Protein AF-A0A134ARS2-F1 (afdb_monomer_lite)

Structure (mmCIF, N/CA/C/O backbone):
data_AF-A0A134ARS2-F1
#
_entry.id   AF-A0A134ARS2-F1
#
loop_
_atom_site.group_PDB
_atom_site.id
_atom_site.type_symbol
_atom_site.label_atom_id
_atom_site.label_alt_id
_atom_site.label_comp_id
_atom_site.label_asym_id
_atom_site.label_entity_id
_atom_site.label_seq_id
_atom_site.pdbx_PDB_ins_code
_atom_site.Cartn_x
_atom_site.Cartn_y
_atom_site.Cartn_z
_atom_site.occupancy
_atom_site.B_iso_or_equiv
_atom_site.auth_seq_id
_atom_site.auth_comp_id
_atom_site.auth_asym_id
_atom_site.auth_atom_id
_atom_site.pdbx_PDB_model_num
ATOM 1 N N . MET A 1 1 ? 6.584 28.160 32.719 1.00 32.00 1 MET A N 1
ATOM 2 C CA . MET A 1 1 ? 6.174 27.451 31.483 1.00 32.00 1 MET A CA 1
ATOM 3 C C . MET A 1 1 ? 6.681 26.016 31.606 1.00 32.00 1 MET A C 1
ATOM 5 O O . MET A 1 1 ? 7.830 25.875 31.969 1.00 32.00 1 MET A O 1
ATOM 9 N N . ASN A 1 2 ? 5.948 24.913 31.466 1.00 32.31 2 ASN A N 1
ATOM 10 C CA . ASN A 1 2 ? 4.577 24.641 31.051 1.00 32.31 2 ASN A CA 1
ATOM 11 C C . ASN A 1 2 ? 4.080 23.440 31.902 1.00 32.31 2 ASN A C 1
ATOM 13 O O . ASN A 1 2 ? 4.647 22.350 31.844 1.00 32.31 2 ASN A O 1
ATOM 17 N N . LYS A 1 3 ? 3.087 23.660 32.775 1.00 38.44 3 LYS A N 1
ATOM 18 C CA . LYS A 1 3 ? 2.540 22.673 33.726 1.00 38.44 3 LYS A CA 1
ATOM 19 C C . LYS A 1 3 ? 1.359 21.932 33.085 1.00 38.44 3 LYS A C 1
ATOM 21 O O . LYS A 1 3 ? 0.237 22.169 33.503 1.00 38.44 3 LYS A O 1
ATOM 26 N N . ASN A 1 4 ? 1.572 21.069 32.089 1.00 38.75 4 ASN A N 1
ATOM 27 C CA . ASN A 1 4 ? 0.450 20.327 31.476 1.00 38.75 4 ASN A CA 1
ATOM 28 C C . ASN A 1 4 ? 0.694 18.835 31.176 1.00 38.75 4 ASN A C 1
ATOM 30 O O . ASN A 1 4 ? -0.239 18.152 30.777 1.00 38.75 4 ASN A O 1
ATOM 34 N N . PHE A 1 5 ? 1.868 18.270 31.475 1.00 37.94 5 PHE A N 1
ATOM 35 C CA . PHE A 1 5 ? 2.156 16.860 31.147 1.00 37.94 5 PHE A CA 1
ATOM 36 C C . PHE A 1 5 ? 1.834 15.820 32.240 1.00 37.94 5 PHE A C 1
ATOM 38 O O . PHE A 1 5 ? 2.030 14.632 32.025 1.00 37.94 5 PHE A O 1
ATOM 45 N N . LYS A 1 6 ? 1.319 16.222 33.414 1.00 40.53 6 LYS A N 1
ATOM 46 C CA . LYS A 1 6 ? 1.044 15.287 34.532 1.00 40.53 6 LYS A CA 1
ATOM 47 C C . LYS A 1 6 ? -0.420 14.860 34.699 1.00 40.53 6 LYS A C 1
ATOM 49 O O . LYS A 1 6 ? -0.690 14.010 35.541 1.00 40.53 6 LYS A O 1
ATOM 54 N N . LYS A 1 7 ? -1.373 15.410 33.935 1.00 38.03 7 LYS A N 1
ATOM 55 C CA . LYS A 1 7 ? -2.802 15.083 34.121 1.00 38.03 7 LYS A CA 1
ATOM 56 C C . LYS A 1 7 ? -3.258 13.805 33.401 1.00 38.03 7 LYS A C 1
ATOM 58 O O . LYS A 1 7 ? -4.112 13.120 33.950 1.00 38.03 7 LYS A O 1
ATOM 63 N N . SER A 1 8 ? -2.664 13.420 32.268 1.00 36.31 8 SER A N 1
ATOM 64 C CA . SER A 1 8 ? -3.110 12.217 31.536 1.00 36.31 8 SER A CA 1
ATOM 65 C C . SER A 1 8 ? -2.647 10.897 32.164 1.00 36.31 8 SER A C 1
ATOM 67 O O . SER A 1 8 ? -3.400 9.930 32.180 1.00 36.31 8 SER A O 1
ATOM 69 N N . THR A 1 9 ? -1.458 10.848 32.774 1.00 35.31 9 THR A N 1
ATOM 70 C CA . THR A 1 9 ? -0.941 9.611 33.396 1.00 35.31 9 THR A CA 1
ATOM 71 C C . THR A 1 9 ? -1.660 9.251 34.705 1.00 35.31 9 THR A C 1
ATOM 73 O O . THR A 1 9 ? -1.724 8.084 35.077 1.00 35.31 9 THR A O 1
ATOM 76 N N . ILE A 1 10 ? -2.254 10.230 35.399 1.00 38.19 10 ILE A N 1
ATOM 77 C CA . ILE A 1 10 ? -2.953 10.003 36.680 1.00 38.19 10 ILE A CA 1
ATOM 78 C C . ILE A 1 10 ? -4.357 9.402 36.471 1.00 38.19 10 ILE A C 1
ATOM 80 O O . ILE A 1 10 ? -4.859 8.691 37.345 1.00 38.19 10 ILE A O 1
ATOM 84 N N . ILE A 1 11 ? -4.974 9.605 35.302 1.00 39.41 11 ILE A N 1
ATOM 85 C CA . ILE A 1 11 ? -6.287 9.017 34.981 1.00 39.41 11 ILE A CA 1
ATOM 86 C C . ILE A 1 11 ? -6.154 7.503 34.735 1.00 39.41 11 ILE A C 1
ATOM 88 O O . ILE A 1 11 ? -6.972 6.729 35.223 1.00 39.41 11 ILE A O 1
ATOM 92 N N . LEU A 1 12 ? -5.070 7.060 34.088 1.00 36.81 12 LEU A N 1
ATOM 93 C CA . LEU A 1 12 ? -4.804 5.639 33.818 1.00 36.81 12 LEU A CA 1
ATOM 94 C C . LEU A 1 12 ? -4.573 4.799 35.087 1.00 36.81 12 LEU A C 1
ATOM 96 O O . LEU A 1 12 ? -4.972 3.639 35.128 1.00 36.81 12 LEU A O 1
ATOM 100 N N . LEU A 1 13 ? -3.966 5.368 36.135 1.00 30.81 13 LEU A N 1
ATOM 101 C CA . LEU A 1 13 ? -3.692 4.623 37.372 1.00 30.81 13 LEU A CA 1
ATOM 102 C C . LEU A 1 13 ? -4.892 4.561 38.332 1.00 30.81 13 LEU A C 1
ATOM 104 O O . LEU A 1 13 ? -4.992 3.634 39.131 1.00 30.81 13 LEU A O 1
ATOM 108 N N . SER A 1 14 ? -5.802 5.536 38.274 1.00 35.97 14 SER A N 1
ATOM 109 C CA . SER A 1 14 ? -6.929 5.628 39.215 1.00 35.97 14 SER A CA 1
ATOM 110 C C . SER A 1 14 ? -8.113 4.728 38.841 1.00 35.97 14 SER A C 1
ATOM 112 O O . SER A 1 14 ? -8.829 4.278 39.734 1.00 35.97 14 SER A O 1
ATOM 114 N N . VAL A 1 15 ? -8.283 4.383 37.559 1.00 40.91 15 VAL A N 1
ATOM 115 C CA . VAL A 1 15 ? -9.341 3.455 37.113 1.00 40.91 15 VAL A CA 1
ATOM 116 C C . VAL A 1 15 ? -9.024 2.004 37.500 1.00 40.91 15 VAL A C 1
ATOM 118 O O . VAL A 1 15 ? -9.916 1.270 37.919 1.00 40.91 15 VAL A O 1
ATOM 121 N N . SER A 1 16 ? -7.751 1.601 37.457 1.00 38.97 16 SER A N 1
ATOM 122 C CA . SER A 1 16 ? -7.336 0.220 37.753 1.00 38.97 16 SER A CA 1
ATOM 123 C C . SER A 1 16 ? -7.424 -0.151 39.240 1.00 38.97 16 SER A C 1
ATOM 125 O O . SER A 1 16 ? -7.584 -1.324 39.565 1.00 38.97 16 SER A O 1
ATOM 127 N N . ILE A 1 17 ? -7.346 0.826 40.153 1.00 39.84 17 ILE A N 1
ATOM 128 C CA . ILE A 1 17 ? -7.318 0.573 41.607 1.00 39.84 17 ILE A CA 1
ATOM 129 C C . ILE A 1 17 ? -8.734 0.489 42.211 1.00 39.84 17 ILE A C 1
ATOM 131 O O . ILE A 1 17 ? -8.921 -0.154 43.240 1.00 39.84 17 ILE A O 1
ATOM 135 N N . LEU A 1 18 ? -9.765 1.059 41.574 1.00 40.31 18 LEU A N 1
ATOM 136 C CA . LEU A 1 18 ? -11.137 1.006 42.109 1.00 40.31 18 LEU A CA 1
ATOM 137 C C . LEU A 1 18 ? -11.890 -0.309 41.825 1.00 40.31 18 LEU A C 1
ATOM 139 O O . LEU A 1 18 ? -12.973 -0.515 42.368 1.00 40.31 18 LEU A O 1
ATOM 143 N N . ALA A 1 19 ? -11.351 -1.206 40.997 1.00 42.91 19 ALA A N 1
ATOM 144 C CA . ALA A 1 19 ? -12.063 -2.413 40.569 1.00 42.91 19 ALA A CA 1
ATOM 145 C C . ALA A 1 19 ? -12.042 -3.570 41.591 1.00 42.91 19 ALA A C 1
ATOM 147 O O . ALA A 1 19 ? -12.796 -4.528 41.433 1.00 42.91 19 ALA A O 1
ATOM 148 N N . SER A 1 20 ? -11.214 -3.510 42.641 1.00 41.00 20 SER A N 1
ATOM 149 C CA . SER A 1 20 ? -10.995 -4.652 43.545 1.00 41.00 20 SER A CA 1
ATOM 150 C C . SER A 1 20 ? -11.891 -4.692 44.791 1.00 41.00 20 SER A C 1
ATOM 152 O O . SER A 1 20 ? -11.710 -5.575 45.626 1.00 41.00 20 SER A O 1
ATOM 154 N N . SER A 1 21 ? -12.842 -3.765 44.957 1.00 42.91 21 SER A N 1
ATOM 155 C CA . SER A 1 21 ? -13.658 -3.670 46.186 1.00 42.91 21 SER A CA 1
ATOM 156 C C . SER A 1 21 ? -15.148 -3.377 45.968 1.00 42.91 21 SER A C 1
ATOM 158 O O . SER A 1 21 ? -15.854 -3.020 46.910 1.00 42.91 21 SER A O 1
ATOM 160 N N . ILE A 1 22 ? -15.663 -3.563 44.750 1.00 43.09 22 ILE A N 1
ATOM 161 C CA . ILE A 1 22 ? -17.071 -3.297 44.432 1.00 43.09 22 ILE A CA 1
ATOM 162 C C . ILE A 1 22 ? -17.867 -4.620 44.428 1.00 43.09 22 ILE A C 1
ATOM 164 O O . ILE A 1 22 ? -17.462 -5.563 43.747 1.00 43.09 22 ILE A O 1
ATOM 168 N N . PRO A 1 23 ? -19.005 -4.728 45.147 1.00 43.31 23 PRO A N 1
ATOM 169 C CA . PRO A 1 23 ? -19.845 -5.925 45.124 1.00 43.31 23 PRO A CA 1
ATOM 170 C C . PRO A 1 23 ? -20.368 -6.227 43.709 1.00 43.31 23 PRO A C 1
ATOM 172 O O . PRO A 1 23 ? -20.726 -5.320 42.956 1.00 43.31 23 PRO A O 1
ATOM 175 N N . VAL A 1 24 ? -20.469 -7.521 43.384 1.00 44.72 24 VAL A N 1
ATOM 176 C CA . VAL A 1 24 ? -20.794 -8.128 42.069 1.00 44.72 24 VAL A CA 1
ATOM 177 C C . VAL A 1 24 ? -21.978 -7.473 41.327 1.00 44.72 24 VAL A C 1
ATOM 179 O O . VAL A 1 24 ? -22.007 -7.438 40.100 1.00 44.72 24 VAL A O 1
ATOM 182 N N . PHE A 1 25 ? -22.932 -6.871 42.041 1.00 39.81 25 PHE A N 1
ATOM 183 C CA . PHE A 1 25 ? -24.090 -6.189 41.447 1.00 39.81 25 PHE A CA 1
ATOM 184 C C . PHE A 1 25 ? -23.778 -4.824 40.799 1.00 39.81 25 PHE A C 1
ATOM 186 O O . PHE A 1 25 ? -24.485 -4.400 39.886 1.00 39.81 25 PHE A O 1
ATOM 193 N N . ALA A 1 26 ? -22.717 -4.133 41.225 1.00 40.44 26 ALA A N 1
ATOM 194 C CA . ALA A 1 26 ? -22.251 -2.890 40.598 1.00 40.44 26 ALA A CA 1
ATOM 195 C C . ALA A 1 26 ? -21.234 -3.140 39.467 1.00 40.44 26 ALA A C 1
ATOM 197 O O . ALA A 1 26 ? -20.906 -2.222 38.716 1.00 40.44 26 ALA A O 1
ATOM 198 N N . GLN A 1 27 ? -20.808 -4.392 39.277 1.00 39.69 27 GLN A N 1
ATOM 199 C CA . GLN A 1 27 ? -19.941 -4.809 38.178 1.00 39.69 27 GLN A CA 1
ATOM 200 C C . GLN A 1 27 ? -20.687 -4.828 36.829 1.00 39.69 27 GLN A C 1
ATOM 202 O O . GLN A 1 27 ? -20.094 -4.454 35.825 1.00 39.69 27 GLN A O 1
ATOM 207 N N . SER A 1 28 ? -21.991 -5.156 36.796 1.00 39.97 28 SER A N 1
ATOM 208 C CA . SER A 1 28 ? -22.775 -5.242 35.542 1.00 39.97 28 SER A CA 1
ATOM 209 C C . SER A 1 28 ? -23.183 -3.887 34.944 1.00 39.97 28 SER A C 1
ATOM 211 O O . SER A 1 28 ? -23.294 -3.746 33.727 1.00 39.97 28 SER A O 1
ATOM 213 N N . LYS A 1 29 ? -23.393 -2.862 35.784 1.00 42.50 29 LYS A N 1
ATOM 214 C CA . LYS A 1 29 ? -23.609 -1.480 35.317 1.00 42.50 29 LYS A CA 1
ATOM 215 C C . LYS A 1 29 ? -22.295 -0.818 34.898 1.00 42.50 29 LYS A C 1
ATOM 217 O O . LYS A 1 29 ? -22.287 -0.065 33.928 1.00 42.50 29 LYS A O 1
ATOM 222 N N . ASN A 1 30 ? -21.192 -1.143 35.579 1.00 49.66 30 ASN A N 1
ATOM 223 C CA . ASN A 1 30 ? -19.858 -0.676 35.204 1.00 49.66 30 ASN A CA 1
ATOM 224 C C . ASN A 1 30 ? -19.346 -1.322 33.917 1.00 49.66 30 ASN A C 1
ATOM 226 O O . ASN A 1 30 ? -18.709 -0.624 33.143 1.00 49.66 30 ASN A O 1
ATOM 230 N N . THR A 1 31 ? -19.628 -2.599 33.635 1.00 50.34 31 THR A N 1
ATOM 231 C CA . THR A 1 31 ? -19.215 -3.210 32.361 1.00 50.34 31 THR A CA 1
ATOM 232 C C . THR A 1 31 ? -19.873 -2.529 31.177 1.00 50.34 31 THR A C 1
ATOM 234 O O . THR A 1 31 ? -19.168 -2.186 30.243 1.00 50.34 31 THR A O 1
ATOM 237 N N . LYS A 1 32 ? -21.179 -2.243 31.232 1.00 50.00 32 LYS A N 1
ATOM 238 C CA . LYS A 1 32 ? -21.865 -1.542 30.138 1.00 50.00 32 LYS A CA 1
ATOM 239 C C . LYS A 1 32 ? -21.329 -0.119 29.927 1.00 50.00 32 LYS A C 1
ATOM 241 O O . LYS A 1 32 ? -21.058 0.259 28.795 1.00 50.00 32 LYS A O 1
ATOM 246 N N . ALA A 1 33 ? -21.097 0.626 31.010 1.00 46.31 33 ALA A N 1
ATOM 247 C CA . ALA A 1 33 ? -20.489 1.956 30.940 1.00 46.31 33 ALA A CA 1
ATOM 248 C C . ALA A 1 33 ? -19.025 1.917 30.458 1.00 46.31 33 ALA A C 1
ATOM 250 O O . ALA A 1 33 ? -18.601 2.794 29.716 1.00 46.31 33 ALA A O 1
ATOM 251 N N . LEU A 1 34 ? -18.252 0.894 30.840 1.00 48.69 34 LEU A N 1
ATOM 252 C CA . LEU A 1 34 ? -16.892 0.672 30.344 1.00 48.69 34 LEU A CA 1
ATOM 253 C C . LEU A 1 34 ? -16.893 0.322 28.858 1.00 48.69 34 LEU A C 1
ATOM 255 O O . LEU A 1 34 ? -16.064 0.857 28.138 1.00 48.69 34 LEU A O 1
ATOM 259 N N . THR A 1 35 ? -17.823 -0.516 28.391 1.00 50.47 35 THR A N 1
ATOM 260 C CA . THR A 1 35 ? -17.996 -0.809 26.962 1.00 50.47 35 THR A CA 1
ATOM 261 C C . THR A 1 35 ? -18.351 0.464 26.198 1.00 50.47 35 THR A C 1
ATOM 263 O O . THR A 1 35 ? -17.659 0.797 25.251 1.00 50.47 35 THR A O 1
ATOM 266 N N . GLU A 1 36 ? -19.314 1.258 26.675 1.00 47.44 36 GLU A N 1
ATOM 267 C CA . GLU A 1 36 ? -19.697 2.534 26.049 1.00 47.44 36 GLU A CA 1
ATOM 268 C C . GLU A 1 36 ? -18.550 3.569 26.034 1.00 47.44 36 GLU A C 1
ATOM 270 O O . GLU A 1 36 ? -18.382 4.298 25.055 1.00 47.44 36 GLU A O 1
ATOM 275 N N . ILE A 1 37 ? -17.723 3.631 27.086 1.00 46.84 37 ILE A N 1
ATOM 276 C CA . ILE A 1 37 ? -16.526 4.490 27.125 1.00 46.84 37 ILE A CA 1
ATOM 277 C C . ILE A 1 37 ? -15.456 3.975 26.158 1.00 46.84 37 ILE A C 1
ATOM 279 O O . ILE A 1 37 ? -14.861 4.780 25.445 1.00 46.84 37 ILE A O 1
ATOM 283 N N . ASN A 1 38 ? -15.216 2.665 26.112 1.00 50.34 38 ASN A N 1
ATOM 284 C CA . ASN A 1 38 ? -14.217 2.055 25.237 1.00 50.34 38 ASN A CA 1
ATOM 285 C C . ASN A 1 38 ? -14.611 2.208 23.761 1.00 50.34 38 ASN A C 1
ATOM 287 O O . ASN A 1 38 ? -13.781 2.582 22.940 1.00 50.34 38 ASN A O 1
ATOM 291 N N . ASP A 1 39 ? -15.896 2.036 23.451 1.00 47.16 39 ASP A N 1
ATOM 292 C CA . ASP A 1 39 ? -16.465 2.265 22.124 1.00 47.16 39 ASP A CA 1
ATOM 293 C C . ASP A 1 39 ? -16.352 3.746 21.728 1.00 47.16 39 ASP A C 1
ATOM 295 O O . ASP A 1 39 ? -15.988 4.063 20.600 1.00 47.16 39 ASP A O 1
ATOM 299 N N . CYS A 1 40 ? -16.587 4.677 22.662 1.00 34.22 40 CYS A N 1
ATOM 300 C CA . CYS A 1 40 ? -16.449 6.117 22.419 1.00 34.22 40 CYS A CA 1
ATOM 301 C C . CYS A 1 40 ? -14.985 6.561 22.230 1.00 34.22 40 CYS A C 1
ATOM 303 O O . CYS A 1 40 ? -14.708 7.457 21.428 1.00 34.22 40 CYS A O 1
ATOM 305 N N . VAL A 1 41 ? -14.041 5.950 22.953 1.00 47.22 41 VAL A N 1
ATOM 306 C CA . VAL A 1 41 ? -12.598 6.199 22.802 1.00 47.22 41 VAL A CA 1
ATOM 307 C C . VAL A 1 41 ? -12.093 5.629 21.475 1.00 47.22 41 VAL A C 1
ATOM 309 O O . VAL A 1 41 ? -11.489 6.380 20.711 1.00 47.22 41 VAL A O 1
ATOM 312 N N . ASN A 1 42 ? -12.441 4.380 21.146 1.00 53.75 42 ASN A N 1
ATOM 313 C CA . ASN A 1 42 ? -12.105 3.753 19.863 1.00 53.75 42 ASN A CA 1
ATOM 314 C C . ASN A 1 42 ? -12.691 4.541 18.683 1.00 53.75 42 ASN A C 1
ATOM 316 O O . ASN A 1 42 ? -11.967 4.868 17.750 1.00 53.75 42 ASN A O 1
ATOM 320 N N . PHE A 1 43 ? -13.954 4.973 18.769 1.00 49.59 43 PHE A N 1
ATOM 321 C CA . PHE A 1 43 ? -14.596 5.784 17.729 1.00 49.59 43 PHE A CA 1
ATOM 322 C C . PHE A 1 43 ? -13.904 7.142 17.509 1.00 49.59 43 PHE A C 1
ATOM 324 O O . PHE A 1 43 ? -13.853 7.649 16.386 1.00 49.59 43 PHE A O 1
ATOM 331 N N . LYS A 1 44 ? -13.363 7.773 18.561 1.00 53.34 44 LYS A N 1
ATOM 332 C CA . LYS A 1 44 ? -12.600 9.028 18.426 1.00 53.34 44 LYS A CA 1
ATOM 333 C C . LYS A 1 44 ? -11.204 8.801 17.853 1.00 53.34 44 LYS A C 1
ATOM 335 O O . LYS A 1 44 ? -10.747 9.625 17.065 1.00 53.34 44 LYS A O 1
ATOM 340 N N . GLU A 1 45 ? -10.551 7.710 18.232 1.00 55.38 45 GLU A N 1
ATOM 341 C CA . GLU A 1 45 ? -9.225 7.338 17.736 1.00 55.38 45 GLU A CA 1
ATOM 342 C C . GLU A 1 45 ? -9.270 6.909 16.258 1.00 55.38 45 GLU A C 1
ATOM 344 O O . GLU A 1 45 ? -8.449 7.359 15.460 1.00 55.38 45 GLU A O 1
ATOM 349 N N . GLU A 1 46 ? -10.294 6.155 15.850 1.00 58.56 46 GLU A N 1
ATOM 350 C CA . GLU A 1 46 ? -10.547 5.765 14.456 1.00 58.56 46 GLU A CA 1
ATOM 351 C C . GLU A 1 46 ? -10.845 6.972 13.555 1.00 58.56 46 GLU A C 1
ATOM 353 O O . GLU A 1 46 ? -10.273 7.090 12.470 1.00 58.56 46 GLU A O 1
ATOM 358 N N . ASN A 1 47 ? -11.673 7.920 14.012 1.00 59.91 47 ASN A N 1
ATOM 359 C CA . ASN A 1 47 ? -11.961 9.143 13.252 1.00 59.91 47 ASN A CA 1
ATOM 360 C C . ASN A 1 47 ? -10.743 10.075 13.132 1.00 59.91 47 ASN A C 1
ATOM 362 O O . ASN A 1 47 ? -10.540 10.698 12.088 1.00 59.91 47 ASN A O 1
ATOM 366 N N . TYR A 1 48 ? -9.916 10.162 14.176 1.00 61.84 48 TYR A N 1
ATOM 367 C CA . TYR A 1 48 ? -8.692 10.962 14.153 1.00 61.84 48 TYR A CA 1
ATOM 368 C C . TYR A 1 48 ? -7.633 10.359 13.216 1.00 61.84 48 TYR A C 1
ATOM 370 O O . TYR A 1 48 ? -7.095 11.060 12.356 1.00 61.84 48 TYR A O 1
ATOM 378 N N . ASN A 1 49 ? -7.405 9.045 13.302 1.00 76.56 49 ASN A N 1
ATOM 379 C CA . ASN A 1 49 ? -6.466 8.336 12.432 1.00 76.56 49 ASN A CA 1
ATOM 380 C C . ASN A 1 49 ? -6.926 8.325 10.966 1.00 76.56 49 ASN A C 1
ATOM 382 O O . ASN A 1 49 ? -6.095 8.439 10.068 1.00 76.56 49 ASN A O 1
ATOM 386 N N . SER A 1 50 ? -8.237 8.269 10.710 1.00 84.25 50 SER A N 1
ATOM 387 C CA . SER A 1 50 ? -8.799 8.409 9.361 1.00 84.25 50 SER A CA 1
ATOM 388 C C . SER A 1 50 ? -8.507 9.783 8.745 1.00 84.25 50 SER A C 1
ATOM 390 O O . SER A 1 50 ? -8.121 9.872 7.576 1.00 84.25 50 SER A O 1
ATOM 392 N N . SER A 1 51 ? -8.630 10.863 9.527 1.00 87.00 51 SER A N 1
ATOM 393 C CA . SER A 1 51 ? -8.312 12.218 9.056 1.00 87.00 51 SER A CA 1
ATOM 394 C C . SER A 1 51 ? -6.824 12.381 8.738 1.00 87.00 51 SER A C 1
ATOM 396 O O . SER A 1 51 ? -6.488 12.928 7.688 1.00 87.00 51 SER A O 1
ATOM 398 N N . LEU A 1 52 ? -5.938 11.895 9.616 1.00 90.56 52 LEU A N 1
ATOM 399 C CA . LEU A 1 52 ? -4.491 11.923 9.380 1.00 90.56 52 LEU A CA 1
ATOM 400 C C . LEU A 1 52 ? -4.121 11.115 8.132 1.00 90.56 52 LEU A C 1
ATOM 402 O O . LEU A 1 52 ? -3.387 11.600 7.274 1.00 90.56 52 LEU A O 1
ATOM 406 N N . ALA A 1 53 ? -4.670 9.906 7.992 1.00 91.56 53 ALA A N 1
ATOM 407 C CA . ALA A 1 53 ? -4.367 9.034 6.865 1.00 91.56 53 ALA A CA 1
ATOM 408 C C . ALA A 1 53 ? -4.817 9.626 5.520 1.00 91.56 53 ALA A C 1
ATOM 410 O O . ALA A 1 53 ? -4.065 9.582 4.544 1.00 91.56 53 ALA A O 1
ATOM 411 N N . ASN A 1 54 ? -6.008 10.235 5.473 1.00 90.81 54 ASN A N 1
ATOM 412 C CA . ASN A 1 54 ? -6.471 10.964 4.291 1.00 90.81 54 ASN A CA 1
ATOM 413 C C . ASN A 1 54 ? -5.529 12.120 3.937 1.00 90.81 54 ASN A C 1
ATOM 415 O O . ASN A 1 54 ? -5.131 12.235 2.779 1.00 90.81 54 ASN A O 1
ATOM 419 N N . SER A 1 55 ? -5.123 12.918 4.927 1.00 92.38 55 SER A N 1
ATOM 420 C CA . SER A 1 55 ? -4.223 14.054 4.721 1.00 92.38 55 SER A CA 1
ATOM 421 C C . SER A 1 55 ? -2.853 13.629 4.175 1.00 92.38 55 SER A C 1
ATOM 423 O O . SER A 1 55 ? -2.381 14.202 3.194 1.00 92.38 55 SER A O 1
ATOM 425 N N . ILE A 1 56 ? -2.248 12.560 4.714 1.00 93.00 56 ILE A N 1
ATOM 426 C CA . ILE A 1 56 ? -0.975 12.008 4.206 1.00 93.00 56 ILE A CA 1
ATOM 427 C C . ILE A 1 56 ? -1.105 11.592 2.732 1.00 93.00 56 ILE A C 1
ATOM 429 O O . ILE A 1 56 ? -0.244 11.914 1.909 1.00 93.00 56 ILE A O 1
ATOM 433 N N . LEU A 1 57 ? -2.194 10.894 2.382 1.00 91.69 57 LEU A N 1
ATOM 434 C CA . LEU A 1 57 ? -2.461 10.456 1.008 1.00 91.69 57 LEU A CA 1
ATOM 435 C C . LEU A 1 57 ? -2.705 11.636 0.053 1.00 91.69 57 LEU A C 1
ATOM 437 O O . LEU A 1 57 ? -2.327 11.558 -1.116 1.00 91.69 57 LEU A O 1
ATOM 441 N N . GLU A 1 58 ? -3.346 12.708 0.520 1.00 90.75 58 GLU A N 1
ATOM 442 C CA . GLU A 1 58 ? -3.611 13.924 -0.262 1.00 90.75 58 GLU A CA 1
ATOM 443 C C . GLU A 1 58 ? -2.348 14.752 -0.500 1.00 90.75 58 GLU A C 1
ATOM 445 O O . GLU A 1 58 ? -2.109 15.190 -1.625 1.00 90.75 58 GLU A O 1
ATOM 450 N N . LYS A 1 59 ? -1.504 14.891 0.527 1.00 91.25 59 LYS A N 1
ATOM 451 C CA . LYS A 1 59 ? -0.184 15.539 0.450 1.00 91.25 59 LYS A CA 1
ATOM 452 C C . LYS A 1 59 ? 0.851 14.696 -0.289 1.00 91.25 59 LYS A C 1
ATOM 454 O O . LYS A 1 59 ? 1.978 15.134 -0.476 1.00 91.25 59 LYS A O 1
ATOM 459 N N . ASN A 1 60 ? 0.477 13.490 -0.716 1.00 89.06 60 ASN A N 1
ATOM 460 C CA . ASN A 1 60 ? 1.326 12.586 -1.478 1.00 89.06 60 ASN A CA 1
ATOM 461 C C . ASN A 1 60 ? 2.685 12.323 -0.804 1.00 89.06 60 ASN A C 1
ATOM 463 O O . ASN A 1 60 ? 3.695 12.200 -1.492 1.00 89.06 60 ASN A O 1
ATOM 467 N N . PHE A 1 61 ? 2.688 12.185 0.527 1.00 91.00 61 PHE A N 1
ATOM 468 C CA . PHE A 1 61 ? 3.893 11.906 1.321 1.00 91.00 61 PHE A CA 1
ATOM 469 C C . PHE A 1 61 ? 4.972 13.006 1.257 1.00 91.00 61 PHE A C 1
ATOM 471 O O . PHE A 1 61 ? 6.137 12.734 1.540 1.00 91.00 61 PHE A O 1
ATOM 478 N N . ASP A 1 62 ? 4.600 14.236 0.894 1.00 87.12 62 ASP A N 1
ATOM 479 C CA . ASP A 1 62 ? 5.492 15.396 0.940 1.00 87.12 62 ASP A CA 1
ATOM 480 C C . ASP A 1 62 ? 5.753 15.812 2.397 1.00 87.12 62 ASP A C 1
ATOM 482 O O . ASP A 1 62 ? 4.893 16.415 3.043 1.00 87.12 62 ASP A O 1
ATOM 486 N N . GLU A 1 63 ? 6.930 15.450 2.915 1.00 83.12 63 GLU A N 1
ATOM 487 C CA . GLU A 1 63 ? 7.342 15.685 4.305 1.00 83.12 63 GLU A CA 1
ATOM 488 C C . GLU A 1 63 ? 7.316 17.161 4.704 1.00 83.12 63 GLU A C 1
ATOM 490 O O . GLU A 1 63 ? 7.006 17.456 5.857 1.00 83.12 63 GLU A O 1
ATOM 495 N N . ASP A 1 64 ? 7.552 18.083 3.766 1.00 86.12 64 ASP A N 1
ATOM 496 C CA . ASP A 1 64 ? 7.519 19.523 4.045 1.00 86.12 64 ASP A CA 1
ATOM 497 C C . ASP A 1 64 ? 6.088 20.020 4.314 1.00 86.12 64 ASP A C 1
ATOM 499 O O . ASP A 1 64 ? 5.881 21.083 4.907 1.00 86.12 64 ASP A O 1
ATOM 503 N N . LEU A 1 65 ? 5.083 19.249 3.888 1.00 87.88 65 LEU A N 1
ATOM 504 C CA . LEU A 1 65 ? 3.667 19.541 4.088 1.00 87.88 65 LEU A CA 1
ATOM 505 C C . LEU A 1 65 ? 3.056 18.756 5.254 1.00 87.88 65 LEU A C 1
ATOM 507 O O . LEU A 1 65 ? 1.932 19.078 5.663 1.00 87.88 65 LEU A O 1
ATOM 511 N N . LEU A 1 66 ? 3.732 17.725 5.771 1.00 89.88 66 LEU A N 1
ATOM 512 C CA . L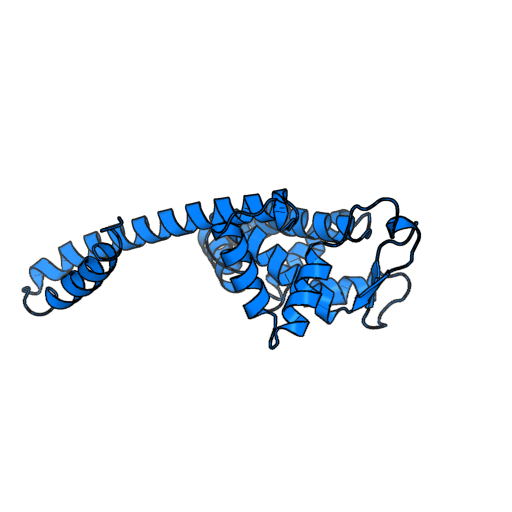EU A 1 66 ? 3.202 16.884 6.845 1.00 89.88 66 LEU A CA 1
ATOM 513 C C . LEU A 1 66 ? 3.266 17.591 8.206 1.00 89.88 66 LEU A C 1
ATOM 515 O O . LEU A 1 66 ? 4.233 18.273 8.538 1.00 89.88 66 LEU A O 1
ATOM 519 N N . THR A 1 67 ? 2.232 17.407 9.029 1.00 94.62 67 THR A N 1
ATOM 520 C CA . THR A 1 67 ? 2.286 17.796 10.447 1.00 94.62 67 THR A CA 1
ATOM 521 C C . THR A 1 67 ? 3.086 16.779 11.261 1.00 94.62 67 THR A C 1
ATOM 523 O O . THR A 1 67 ? 3.278 15.638 10.841 1.00 94.62 67 THR A O 1
ATOM 526 N N . ASP A 1 68 ? 3.497 17.147 12.477 1.00 93.00 68 ASP A N 1
ATOM 527 C CA . ASP A 1 68 ? 4.211 16.242 13.387 1.00 93.00 68 ASP A CA 1
ATOM 528 C C . ASP A 1 68 ? 3.455 14.924 13.637 1.00 93.00 68 ASP A C 1
ATOM 530 O O . ASP A 1 68 ? 4.064 13.864 13.791 1.00 93.00 68 ASP A O 1
ATOM 534 N N . GLU A 1 69 ? 2.124 14.967 13.720 1.00 91.25 69 GLU A N 1
ATOM 535 C CA . GLU A 1 69 ? 1.279 13.788 13.927 1.00 91.25 69 GLU A CA 1
ATOM 536 C C . GLU A 1 69 ? 1.166 12.920 12.673 1.00 91.25 69 GLU A C 1
ATOM 538 O O . GLU A 1 69 ? 1.215 11.693 12.774 1.00 91.25 69 GLU A O 1
ATOM 543 N N . GLU A 1 70 ? 1.066 13.539 11.498 1.00 92.88 70 GLU A N 1
ATOM 544 C CA . GLU A 1 70 ? 1.061 12.837 10.213 1.00 92.88 70 GLU A CA 1
ATOM 545 C C . GLU A 1 70 ? 2.399 12.132 9.972 1.00 92.88 70 GLU A C 1
ATOM 547 O O . GLU A 1 70 ? 2.422 10.948 9.633 1.00 92.88 70 GLU A O 1
ATOM 552 N N . SER A 1 71 ? 3.510 12.819 10.245 1.00 92.19 71 SER A N 1
ATOM 553 C CA . SER A 1 71 ? 4.860 12.259 10.159 1.00 92.19 71 SER A CA 1
ATOM 554 C C . SER A 1 71 ? 5.055 11.094 11.127 1.00 92.19 71 SER A C 1
ATOM 556 O O . SER A 1 71 ? 5.605 10.068 10.740 1.00 92.19 71 SER A O 1
ATOM 558 N N . LYS A 1 72 ? 4.539 11.180 12.362 1.00 92.12 72 LYS A N 1
ATOM 559 C CA . LYS A 1 72 ? 4.581 10.060 13.325 1.00 92.12 72 LYS A CA 1
ATOM 560 C C . LYS A 1 72 ? 3.780 8.850 12.856 1.00 92.12 72 LYS A C 1
ATOM 562 O O . LYS A 1 72 ? 4.229 7.719 13.045 1.00 92.12 72 LYS A O 1
ATOM 567 N N . LEU A 1 73 ? 2.596 9.072 12.282 1.00 91.81 73 LEU A N 1
ATOM 568 C CA . LEU A 1 73 ? 1.785 7.988 11.733 1.00 91.81 73 LEU A CA 1
ATOM 569 C C . LEU A 1 73 ? 2.511 7.322 10.561 1.00 91.81 73 LEU A C 1
ATOM 571 O O . LEU A 1 73 ? 2.650 6.100 10.556 1.00 91.81 73 LEU A O 1
ATOM 575 N N . LEU A 1 74 ? 3.015 8.116 9.612 1.00 92.62 74 LEU A N 1
ATOM 576 C CA . LEU A 1 74 ? 3.776 7.614 8.471 1.00 92.62 74 LEU A CA 1
ATOM 577 C C . LEU A 1 74 ? 5.008 6.825 8.928 1.00 92.62 74 LEU A C 1
ATOM 579 O O . LEU A 1 74 ? 5.183 5.680 8.519 1.00 92.62 74 LEU A O 1
ATOM 583 N N . ASP A 1 75 ? 5.802 7.382 9.840 1.00 93.06 75 ASP A N 1
ATOM 584 C CA . ASP A 1 75 ? 6.971 6.720 10.416 1.00 93.06 75 ASP A CA 1
ATOM 585 C C . ASP A 1 75 ? 6.618 5.390 11.081 1.00 93.06 75 ASP A C 1
ATOM 587 O O . ASP A 1 75 ? 7.311 4.394 10.876 1.00 93.06 75 ASP A O 1
ATOM 591 N N . SER A 1 76 ? 5.521 5.345 11.843 1.00 91.69 76 SER A N 1
ATOM 592 C CA . SER A 1 76 ? 5.056 4.106 12.466 1.00 91.69 76 SER A CA 1
ATOM 593 C C . SER A 1 76 ? 4.681 3.038 11.441 1.00 91.69 76 SER A C 1
ATOM 595 O O . SER A 1 76 ? 4.820 1.855 11.759 1.00 91.69 76 SER A O 1
ATOM 597 N N . LEU A 1 77 ? 4.152 3.418 10.277 1.00 92.94 77 LEU A N 1
ATOM 598 C CA . LEU A 1 77 ? 3.818 2.478 9.209 1.00 92.94 77 LEU A CA 1
ATOM 599 C C . LEU A 1 77 ? 5.078 2.016 8.480 1.00 92.94 77 LEU A C 1
ATOM 601 O O . LEU A 1 77 ? 5.266 0.817 8.310 1.00 92.94 77 LEU A O 1
ATOM 605 N N . VAL A 1 78 ? 5.989 2.932 8.141 1.00 94.00 78 VAL A N 1
ATOM 606 C CA . VAL A 1 78 ? 7.251 2.568 7.481 1.00 94.00 78 VAL A CA 1
ATOM 607 C C . VAL A 1 78 ? 8.070 1.628 8.367 1.00 94.00 78 VAL A C 1
ATOM 609 O O . VAL A 1 78 ? 8.544 0.602 7.897 1.00 94.00 78 VAL A O 1
ATOM 612 N N . SER A 1 79 ? 8.171 1.901 9.671 1.00 92.38 79 SER A N 1
ATOM 613 C CA . SER A 1 79 ? 8.901 1.035 10.607 1.00 92.38 79 SER A CA 1
ATOM 614 C C . SER A 1 79 ? 8.291 -0.358 10.809 1.00 92.38 79 SER A C 1
ATOM 616 O O . SER A 1 79 ? 8.957 -1.214 11.384 1.00 92.38 79 SER A O 1
ATOM 618 N N . LYS A 1 80 ? 7.049 -0.615 10.375 1.00 90.94 80 LYS A N 1
ATOM 619 C CA . LYS A 1 80 ? 6.483 -1.979 10.360 1.00 90.94 80 LYS A CA 1
ATOM 620 C C . LYS A 1 80 ? 6.987 -2.794 9.177 1.00 90.94 80 LYS A C 1
ATOM 622 O O . LYS A 1 80 ? 7.128 -4.008 9.294 1.00 90.94 80 LYS A O 1
ATOM 627 N N . GLU A 1 81 ? 7.274 -2.116 8.073 1.00 91.31 81 GLU A N 1
ATOM 628 C CA . GLU A 1 81 ? 7.731 -2.725 6.826 1.00 91.31 81 GLU A CA 1
ATOM 629 C C . GLU A 1 81 ? 9.256 -2.885 6.769 1.00 91.31 81 GLU A C 1
ATOM 631 O O . GLU A 1 81 ? 9.765 -3.663 5.960 1.00 91.31 81 GLU A O 1
ATOM 636 N N . THR A 1 82 ? 9.996 -2.160 7.614 1.00 92.06 82 THR A N 1
ATOM 637 C CA . THR A 1 82 ? 11.459 -2.084 7.545 1.00 92.06 82 THR A CA 1
ATOM 638 C C . THR A 1 82 ? 12.148 -2.578 8.811 1.00 92.06 82 THR A C 1
ATOM 640 O O . THR A 1 82 ? 11.594 -2.583 9.910 1.00 92.06 82 THR A O 1
ATOM 643 N N . LYS A 1 83 ? 13.395 -3.030 8.652 1.00 89.69 83 LYS A N 1
ATOM 644 C CA . LYS A 1 83 ? 14.237 -3.555 9.741 1.00 89.69 83 LYS A CA 1
ATOM 645 C C . LYS A 1 83 ? 15.434 -2.663 10.052 1.00 89.69 83 LYS A C 1
ATOM 647 O O . LYS A 1 83 ? 16.095 -2.878 11.068 1.00 89.69 83 LYS A O 1
ATOM 652 N N . SER A 1 84 ? 15.732 -1.691 9.193 1.00 90.81 84 SER A N 1
ATOM 653 C CA . SER A 1 84 ? 16.848 -0.761 9.355 1.00 90.81 84 SER A CA 1
ATOM 654 C C . SER A 1 84 ? 16.450 0.674 9.007 1.00 90.81 84 SER A C 1
ATOM 656 O O . SER A 1 84 ? 15.457 0.922 8.321 1.00 90.81 84 SER A O 1
ATOM 658 N N . THR A 1 85 ? 17.248 1.630 9.485 1.00 89.38 85 THR A N 1
ATOM 659 C CA . THR A 1 85 ? 17.092 3.052 9.146 1.00 89.38 85 THR A CA 1
ATOM 660 C C . THR A 1 85 ? 17.321 3.310 7.658 1.00 89.38 85 THR A C 1
ATOM 662 O O . THR A 1 85 ? 16.567 4.061 7.055 1.00 89.38 85 THR A O 1
ATOM 665 N N . GLU A 1 86 ? 18.310 2.649 7.055 1.00 90.81 86 GLU A N 1
ATOM 666 C CA . GLU A 1 86 ? 18.603 2.770 5.621 1.00 90.81 86 GLU A CA 1
ATOM 667 C C . GLU A 1 86 ? 17.401 2.330 4.777 1.00 90.81 86 GLU A C 1
ATOM 669 O O . GLU A 1 86 ? 16.923 3.068 3.924 1.00 90.81 86 GLU A O 1
ATOM 674 N N . GLU A 1 87 ? 16.818 1.174 5.097 1.00 91.88 87 GLU A N 1
ATOM 675 C CA . GLU A 1 87 ? 15.633 0.673 4.402 1.00 91.88 87 GLU A CA 1
ATOM 676 C C . GLU A 1 87 ? 14.424 1.602 4.598 1.00 91.88 87 GLU A C 1
ATOM 678 O O . GLU A 1 87 ? 13.650 1.820 3.669 1.00 91.88 87 GLU A O 1
ATOM 683 N N . LYS A 1 88 ? 14.270 2.205 5.787 1.00 92.38 88 LYS A N 1
ATOM 684 C CA . LYS A 1 88 ? 13.237 3.224 6.039 1.00 92.38 88 LYS A CA 1
ATOM 685 C C . LYS A 1 88 ? 13.372 4.408 5.074 1.00 92.38 88 LYS A C 1
ATOM 687 O O . LYS A 1 88 ? 12.366 4.827 4.503 1.00 92.38 88 LYS A O 1
ATOM 692 N N . GLU A 1 89 ? 14.579 4.939 4.899 1.00 90.50 89 GLU A N 1
ATOM 693 C CA . GLU A 1 89 ? 14.838 6.068 3.996 1.00 90.50 89 GLU A CA 1
ATOM 694 C C . GLU A 1 89 ? 14.548 5.702 2.536 1.00 90.50 89 GLU A C 1
ATOM 696 O O . GLU A 1 89 ? 13.873 6.457 1.837 1.00 90.50 89 GLU A O 1
ATOM 701 N N . GLU A 1 90 ? 14.950 4.505 2.102 1.00 90.62 90 GLU A N 1
ATOM 702 C CA . GLU A 1 90 ? 14.663 4.010 0.752 1.00 90.62 90 GLU A CA 1
ATOM 703 C C . GLU A 1 90 ? 13.155 3.863 0.486 1.00 90.62 90 GLU A C 1
ATOM 705 O O . GLU A 1 90 ? 12.671 4.220 -0.591 1.00 90.62 90 GLU A O 1
ATOM 710 N N . ILE A 1 91 ? 12.383 3.353 1.453 1.00 92.88 91 ILE A N 1
ATOM 711 C CA . ILE A 1 91 ? 10.924 3.227 1.314 1.00 92.88 91 ILE A CA 1
ATOM 712 C C . ILE A 1 91 ? 10.247 4.601 1.302 1.00 92.88 91 ILE A C 1
ATOM 714 O O . ILE A 1 91 ? 9.335 4.822 0.501 1.00 92.88 91 ILE A O 1
ATOM 718 N N . LEU A 1 92 ? 10.699 5.542 2.136 1.00 90.88 92 LEU A N 1
ATOM 719 C CA . LEU A 1 92 ? 10.215 6.924 2.099 1.00 90.88 92 LEU A CA 1
ATOM 720 C C . LEU A 1 92 ? 10.504 7.579 0.745 1.00 90.88 92 LEU A C 1
ATOM 722 O O . LEU A 1 92 ? 9.630 8.241 0.188 1.00 90.88 92 LEU A O 1
ATOM 726 N N . GLU A 1 93 ? 11.681 7.351 0.163 1.00 88.62 93 GLU A N 1
ATOM 727 C CA . GLU A 1 93 ? 12.010 7.841 -1.177 1.00 88.62 93 GLU A CA 1
ATOM 728 C C . GLU A 1 93 ? 11.062 7.265 -2.244 1.00 88.62 93 GLU A C 1
ATOM 730 O O . GLU A 1 93 ? 10.535 8.005 -3.083 1.00 88.62 93 GLU A O 1
ATOM 735 N N . VAL A 1 94 ? 10.767 5.962 -2.184 1.00 90.38 94 VAL A N 1
ATOM 736 C CA . VAL A 1 94 ? 9.799 5.303 -3.080 1.00 90.38 94 VAL A CA 1
ATOM 737 C C . VAL A 1 94 ? 8.381 5.863 -2.902 1.00 90.38 94 VAL A C 1
ATOM 739 O O . VAL A 1 94 ? 7.649 6.012 -3.883 1.00 90.38 94 VAL A O 1
ATOM 742 N N . LEU A 1 95 ? 7.979 6.223 -1.681 1.00 90.00 95 LEU A N 1
ATOM 743 C CA . LEU A 1 95 ? 6.683 6.855 -1.419 1.00 90.00 95 LEU A CA 1
ATOM 744 C C . LEU A 1 95 ? 6.601 8.291 -1.955 1.00 90.00 95 LEU A C 1
ATOM 746 O O . LEU A 1 95 ? 5.540 8.674 -2.454 1.00 90.00 95 LEU A O 1
ATOM 750 N N . LYS A 1 96 ? 7.692 9.063 -1.885 1.00 83.00 96 LYS A N 1
ATOM 751 C CA . LYS A 1 96 ? 7.777 10.459 -2.368 1.00 83.00 96 LYS A CA 1
ATOM 752 C C . LYS A 1 96 ? 7.813 10.567 -3.900 1.00 83.00 96 LYS A C 1
ATOM 754 O O . LYS A 1 96 ? 7.271 11.495 -4.494 1.00 83.00 96 LYS A O 1
ATOM 759 N N . THR A 1 97 ? 8.438 9.595 -4.550 1.00 70.31 97 THR A N 1
ATOM 760 C CA . THR A 1 97 ? 8.475 9.381 -6.011 1.00 70.31 97 THR A CA 1
ATOM 761 C C . THR A 1 97 ? 7.032 9.263 -6.582 1.00 70.31 97 THR A C 1
ATOM 763 O O . THR A 1 97 ? 6.244 8.513 -6.018 1.00 70.31 97 THR A O 1
ATOM 766 N N . PHE A 1 98 ? 6.528 9.878 -7.673 1.00 64.56 98 PHE A N 1
ATOM 767 C CA . PHE A 1 98 ? 6.952 10.939 -8.604 1.00 64.56 98 PHE A CA 1
ATOM 768 C C . PHE A 1 98 ? 5.736 11.783 -9.064 1.00 64.56 98 PHE A C 1
ATOM 770 O O . PHE A 1 98 ? 4.654 11.264 -9.304 1.00 64.56 98 PHE A O 1
ATOM 777 N N . ASN A 1 99 ? 5.946 13.078 -9.325 1.00 50.69 99 ASN A N 1
ATOM 778 C CA . ASN A 1 99 ? 5.357 13.767 -10.486 1.00 50.69 99 ASN A CA 1
ATOM 779 C C . ASN A 1 99 ? 6.277 14.913 -10.956 1.00 50.69 99 ASN A C 1
ATOM 781 O O . ASN A 1 99 ? 5.808 15.982 -11.338 1.00 50.69 99 ASN A O 1
ATOM 785 N N . ASP A 1 100 ? 7.597 14.700 -10.894 1.00 53.28 100 ASP A N 1
ATOM 786 C CA . ASP A 1 100 ? 8.595 15.659 -11.373 1.00 53.28 100 ASP A CA 1
ATOM 787 C C . ASP A 1 100 ? 8.746 15.517 -12.903 1.00 53.28 100 ASP A C 1
ATOM 789 O O . ASP A 1 100 ? 9.150 14.449 -13.381 1.00 53.28 100 ASP A O 1
ATOM 793 N N . PRO A 1 101 ? 8.427 16.559 -13.695 1.00 54.38 101 PRO A N 1
ATOM 794 C CA . PRO A 1 101 ? 8.555 16.541 -15.150 1.00 54.38 101 PRO A CA 1
ATOM 795 C C . PRO A 1 101 ? 9.970 16.230 -15.656 1.00 54.38 101 PRO A C 1
ATOM 797 O O . PRO A 1 101 ? 10.096 15.647 -16.732 1.00 54.38 101 PRO A O 1
ATOM 800 N N . TYR A 1 102 ? 11.024 16.583 -14.911 1.00 51.09 102 TYR A N 1
ATOM 801 C CA . TYR A 1 102 ? 12.414 16.332 -15.310 1.00 51.09 102 TYR A CA 1
ATOM 802 C C . TYR A 1 102 ? 12.780 14.856 -15.212 1.00 51.09 102 TYR A C 1
ATOM 804 O O . TYR A 1 102 ? 13.472 14.314 -16.080 1.00 51.09 102 TYR A O 1
ATOM 812 N N . LEU A 1 103 ? 12.265 14.180 -14.186 1.00 50.84 103 LEU A N 1
ATOM 813 C CA . LEU A 1 103 ? 12.598 12.785 -13.936 1.00 50.84 103 LEU A CA 1
ATOM 814 C C . LEU A 1 103 ? 11.843 11.847 -14.883 1.00 50.84 103 LEU A C 1
ATOM 816 O O . LEU A 1 103 ? 12.328 10.746 -15.107 1.00 50.84 103 LEU A O 1
ATOM 820 N N . ARG A 1 104 ? 10.791 12.324 -15.579 1.00 52.53 104 ARG A N 1
ATOM 821 C CA . ARG A 1 104 ? 10.066 11.615 -16.662 1.00 52.53 104 ARG A CA 1
ATOM 822 C C . ARG A 1 104 ? 10.911 11.129 -17.839 1.00 52.53 104 ARG A C 1
ATOM 824 O O . ARG A 1 104 ? 10.473 10.260 -18.582 1.00 52.53 104 ARG A O 1
ATOM 831 N N . SER A 1 105 ? 12.102 11.691 -18.014 1.00 53.12 105 SER A N 1
ATOM 832 C CA . SER A 1 105 ? 13.009 11.352 -19.116 1.00 53.12 105 SER A CA 1
ATOM 833 C C . SER A 1 105 ? 13.952 10.178 -18.819 1.00 53.12 105 SER A C 1
ATOM 835 O O . SER A 1 105 ? 14.582 9.659 -19.740 1.00 53.12 105 SER A O 1
ATOM 837 N N . VAL A 1 106 ? 14.044 9.734 -17.559 1.00 58.47 106 VAL A N 1
ATOM 838 C CA . VAL A 1 106 ? 14.962 8.672 -17.129 1.00 58.47 106 VAL A CA 1
ATOM 839 C C . VAL A 1 106 ? 14.165 7.434 -16.731 1.00 58.47 106 VAL A C 1
ATOM 841 O O . VAL A 1 106 ? 13.340 7.486 -15.815 1.00 58.47 106 VAL A O 1
ATOM 844 N N . LYS A 1 107 ? 14.443 6.305 -17.401 1.00 65.00 107 LYS A N 1
ATOM 845 C CA . LYS A 1 107 ? 13.914 4.995 -17.004 1.00 65.00 107 LYS A CA 1
ATOM 846 C C . LYS A 1 107 ? 14.349 4.716 -15.567 1.00 65.00 107 LYS A C 1
ATOM 848 O O . LYS A 1 107 ? 15.546 4.679 -15.281 1.00 65.00 107 LYS A O 1
ATOM 853 N N . LYS A 1 108 ? 13.382 4.516 -14.676 1.00 75.38 108 LYS A N 1
ATOM 854 C CA . LYS A 1 108 ? 13.632 4.132 -13.288 1.00 75.38 108 LYS A CA 1
ATOM 855 C C . LYS A 1 108 ? 13.119 2.722 -13.055 1.00 75.38 108 LYS A C 1
ATOM 857 O O . LYS A 1 108 ? 12.166 2.284 -13.690 1.00 75.38 108 LYS A O 1
ATOM 862 N N . VAL A 1 109 ? 13.772 2.023 -12.140 1.00 86.19 109 VAL A N 1
ATOM 863 C CA . VAL A 1 109 ? 13.370 0.689 -11.707 1.00 86.19 109 VAL A CA 1
ATOM 864 C C . VAL A 1 109 ? 13.207 0.691 -10.199 1.00 86.19 109 VAL A C 1
ATOM 866 O O . VAL A 1 109 ? 14.039 1.249 -9.485 1.00 86.19 109 VAL A O 1
ATOM 869 N N . ILE A 1 110 ? 12.130 0.084 -9.717 1.00 90.69 110 ILE A N 1
ATOM 870 C CA . ILE A 1 110 ? 11.885 -0.122 -8.286 1.00 90.69 110 ILE A CA 1
ATOM 871 C C . ILE A 1 110 ? 11.842 -1.628 -8.066 1.00 90.69 110 ILE A C 1
ATOM 873 O O . ILE A 1 110 ? 11.133 -2.318 -8.789 1.00 90.69 110 ILE A O 1
ATOM 877 N N . SER A 1 111 ? 12.591 -2.169 -7.105 1.00 94.31 111 SER A N 1
ATOM 878 C CA . SER A 1 111 ? 12.485 -3.603 -6.817 1.00 94.31 111 SER A CA 1
ATOM 879 C C . SER A 1 111 ? 11.075 -3.947 -6.330 1.00 94.31 111 SER A C 1
ATOM 881 O O . SER A 1 111 ? 10.434 -3.156 -5.635 1.00 94.31 111 SER A O 1
ATOM 883 N N . VAL A 1 112 ? 10.599 -5.148 -6.657 1.00 96.25 112 VAL A N 1
ATOM 884 C CA . VAL A 1 112 ? 9.282 -5.644 -6.223 1.00 96.25 112 VAL A CA 1
ATOM 885 C C . VAL A 1 112 ? 9.136 -5.603 -4.701 1.00 96.25 112 VAL A C 1
ATOM 887 O O . VAL A 1 112 ? 8.058 -5.292 -4.209 1.00 96.25 112 VAL A O 1
ATOM 890 N N . ASP A 1 113 ? 10.215 -5.861 -3.961 1.00 95.69 113 ASP A N 1
ATOM 891 C CA . ASP A 1 113 ? 10.240 -5.772 -2.496 1.00 95.69 113 ASP A CA 1
ATOM 892 C C . ASP A 1 113 ? 9.973 -4.340 -1.996 1.00 95.69 113 ASP A C 1
ATOM 894 O O . ASP A 1 113 ? 9.064 -4.119 -1.196 1.00 95.69 113 ASP A O 1
ATOM 898 N N . LYS A 1 114 ? 10.696 -3.346 -2.530 1.00 95.06 114 LYS A N 1
ATOM 899 C CA . LYS A 1 114 ? 10.518 -1.939 -2.139 1.00 95.06 114 LYS A CA 1
ATOM 900 C C . LYS A 1 114 ? 9.153 -1.401 -2.563 1.00 95.06 114 LYS A C 1
ATOM 902 O O . LYS A 1 114 ? 8.483 -0.724 -1.785 1.00 95.06 114 LYS A O 1
ATOM 907 N N . ALA A 1 115 ? 8.715 -1.737 -3.778 1.00 95.38 115 ALA A N 1
ATOM 908 C CA . ALA A 1 115 ? 7.384 -1.392 -4.261 1.00 95.38 115 ALA A CA 1
ATOM 909 C C . ALA A 1 115 ? 6.292 -2.023 -3.384 1.00 95.38 115 ALA A C 1
ATOM 911 O O . ALA A 1 115 ? 5.325 -1.351 -3.038 1.00 95.38 115 ALA A O 1
ATOM 912 N N . GLY A 1 116 ? 6.465 -3.286 -2.986 1.00 97.25 116 GLY A N 1
ATOM 913 C CA . GLY A 1 116 ? 5.536 -4.011 -2.126 1.00 97.25 116 GLY A CA 1
ATOM 914 C C . GLY A 1 116 ? 5.329 -3.334 -0.775 1.00 97.25 116 GLY A C 1
ATOM 915 O O . GLY A 1 116 ? 4.194 -3.011 -0.426 1.00 97.25 116 GLY A O 1
ATOM 916 N N . LYS A 1 117 ? 6.422 -3.014 -0.077 1.00 97.19 117 LYS A N 1
ATOM 917 C CA . LYS A 1 117 ? 6.406 -2.298 1.212 1.00 97.19 117 LYS A CA 1
ATOM 918 C C . LYS A 1 117 ? 5.757 -0.920 1.111 1.00 97.19 117 LYS A C 1
ATOM 920 O O . LYS A 1 117 ? 4.900 -0.566 1.917 1.00 97.19 117 LYS A O 1
ATOM 925 N N . ALA A 1 118 ? 6.105 -0.150 0.081 1.00 96.06 118 ALA A N 1
ATOM 926 C CA . ALA A 1 118 ? 5.473 1.145 -0.157 1.00 96.06 118 ALA A CA 1
ATOM 927 C C . ALA A 1 118 ? 3.960 1.009 -0.418 1.00 96.06 118 ALA A C 1
ATOM 929 O O . ALA A 1 118 ? 3.163 1.794 0.097 1.00 96.06 118 ALA A O 1
ATOM 930 N N . LEU A 1 119 ? 3.538 -0.009 -1.174 1.00 97.44 119 LEU A N 1
ATOM 931 C CA . LEU A 1 119 ? 2.121 -0.286 -1.410 1.00 97.44 119 LEU A CA 1
ATOM 932 C C . LEU A 1 119 ? 1.391 -0.768 -0.150 1.00 97.44 119 LEU A C 1
ATOM 934 O O . LEU A 1 119 ? 0.240 -0.377 0.029 1.00 97.44 119 LEU A O 1
ATOM 938 N N . ASN A 1 120 ? 2.033 -1.541 0.736 1.00 97.06 120 ASN A N 1
ATOM 939 C CA . ASN A 1 120 ? 1.463 -1.906 2.040 1.00 97.06 120 ASN A CA 1
ATOM 940 C C . ASN A 1 120 ? 1.111 -0.652 2.846 1.00 97.06 120 ASN A C 1
ATOM 942 O O . ASN A 1 120 ? -0.019 -0.517 3.308 1.00 97.06 120 ASN A O 1
ATOM 946 N N . ILE A 1 121 ? 2.022 0.324 2.904 1.00 95.75 121 ILE A N 1
ATOM 947 C CA . ILE A 1 121 ? 1.796 1.602 3.599 1.00 95.75 121 ILE A CA 1
ATOM 948 C C . ILE A 1 121 ? 0.626 2.376 2.977 1.00 95.75 121 ILE A C 1
ATOM 950 O O . ILE A 1 121 ? -0.223 2.909 3.693 1.00 95.75 121 ILE A O 1
ATOM 954 N N . VAL A 1 122 ? 0.537 2.423 1.644 1.00 96.31 122 VAL A N 1
ATOM 955 C CA . VAL A 1 122 ? -0.581 3.080 0.942 1.00 96.31 122 VAL A CA 1
ATOM 956 C C . VAL A 1 122 ? -1.911 2.385 1.231 1.00 96.31 122 VAL A C 1
ATOM 958 O O . VAL A 1 122 ? -2.915 3.065 1.438 1.00 96.31 122 VAL A O 1
ATOM 961 N N . ILE A 1 123 ? -1.931 1.051 1.247 1.00 96.12 123 ILE A N 1
ATOM 962 C CA . ILE A 1 123 ? -3.123 0.249 1.550 1.00 96.12 123 ILE A CA 1
ATOM 963 C C . ILE A 1 123 ? -3.566 0.480 2.993 1.00 96.12 123 ILE A C 1
ATOM 965 O O . ILE A 1 123 ? -4.746 0.734 3.225 1.00 96.12 123 ILE A O 1
ATOM 969 N N . ASP A 1 124 ? -2.630 0.464 3.938 1.00 94.06 124 ASP A N 1
ATOM 97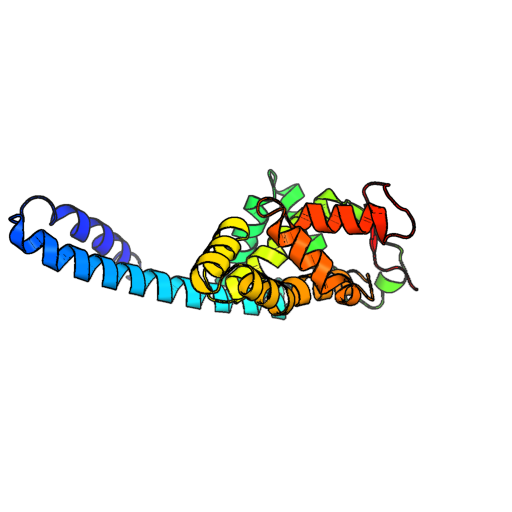0 C CA . ASP A 1 124 ? -2.885 0.721 5.353 1.00 94.06 124 ASP A CA 1
ATOM 971 C C . ASP A 1 124 ? -3.467 2.114 5.581 1.00 94.06 124 ASP A C 1
ATOM 973 O O . ASP A 1 124 ? -4.508 2.253 6.224 1.00 94.06 124 ASP A O 1
ATOM 977 N N . LEU A 1 125 ? -2.861 3.149 4.993 1.00 93.75 125 LEU A N 1
ATOM 978 C CA . LEU A 1 125 ? -3.400 4.507 5.055 1.00 93.75 125 LEU A CA 1
ATOM 979 C C . LEU A 1 125 ? -4.786 4.590 4.413 1.00 93.75 125 LEU A C 1
ATOM 981 O O . LEU A 1 125 ? -5.686 5.220 4.962 1.00 93.75 125 LEU A O 1
ATOM 985 N N . ALA A 1 126 ? -4.991 3.947 3.264 1.00 94.19 126 ALA A N 1
ATOM 986 C CA . ALA A 1 126 ? -6.272 4.004 2.574 1.00 94.19 126 ALA A CA 1
ATOM 987 C C . ALA A 1 126 ? -7.380 3.248 3.326 1.00 94.19 126 ALA A C 1
ATOM 989 O O . ALA A 1 126 ? -8.536 3.667 3.274 1.00 94.19 126 ALA A O 1
ATOM 990 N N . LEU A 1 127 ? -7.041 2.175 4.045 1.00 91.81 127 LEU A N 1
ATOM 991 C CA . LEU A 1 127 ? -7.957 1.462 4.933 1.00 91.81 127 LEU A CA 1
ATOM 992 C C . LEU A 1 127 ? -8.277 2.279 6.183 1.00 91.81 127 LEU A C 1
ATOM 994 O O . LEU A 1 127 ? -9.456 2.451 6.489 1.00 91.81 127 LEU A O 1
ATOM 998 N N . LEU A 1 128 ? -7.278 2.881 6.835 1.00 90.00 128 LEU A N 1
ATOM 999 C CA . LEU A 1 128 ? -7.501 3.813 7.947 1.00 90.00 128 LEU A CA 1
ATOM 1000 C C . LEU A 1 128 ? -8.420 4.970 7.529 1.00 90.00 128 LEU A C 1
ATOM 1002 O O . LEU A 1 128 ? -9.384 5.289 8.224 1.00 90.00 128 LEU A O 1
ATOM 1006 N N . ALA A 1 129 ? -8.185 5.530 6.342 1.00 88.19 129 ALA A N 1
ATOM 1007 C CA . ALA A 1 129 ? -8.985 6.589 5.734 1.00 88.19 129 ALA A CA 1
ATOM 1008 C C . ALA A 1 129 ? -10.449 6.203 5.453 1.00 88.19 129 ALA A C 1
ATOM 1010 O O . ALA A 1 129 ? -11.283 7.083 5.220 1.00 88.19 129 ALA A O 1
ATOM 1011 N N . THR A 1 130 ? -10.801 4.910 5.464 1.00 84.88 130 THR A N 1
ATOM 1012 C CA . THR A 1 130 ? -12.209 4.500 5.351 1.00 84.88 130 THR A CA 1
ATOM 1013 C C . THR A 1 130 ? -13.024 4.856 6.591 1.00 84.88 130 THR A C 1
ATOM 1015 O O . THR A 1 130 ? -14.242 4.983 6.465 1.00 84.88 130 THR A O 1
ATOM 1018 N N . GLY A 1 131 ? -12.365 5.049 7.743 1.00 77.25 131 GLY A N 1
ATOM 1019 C CA . GLY A 1 131 ? -13.003 5.265 9.043 1.00 77.25 131 GLY A CA 1
ATOM 1020 C C . GLY A 1 131 ? -13.562 3.994 9.685 1.00 77.25 131 GLY A C 1
ATOM 1021 O O . GLY A 1 131 ? -14.204 4.087 10.720 1.00 77.25 131 GLY A O 1
ATOM 1022 N N . GLU A 1 132 ? -13.329 2.824 9.084 1.00 73.88 132 GLU A N 1
ATOM 1023 C CA . GLU A 1 132 ? -13.838 1.526 9.559 1.00 73.88 132 GLU A CA 1
ATOM 1024 C C . GLU A 1 132 ? -12.815 0.766 10.423 1.00 73.88 132 GLU A C 1
ATOM 1026 O O . GLU A 1 132 ? -13.030 -0.389 10.769 1.00 73.88 132 GLU A O 1
ATOM 1031 N N . GLY A 1 133 ? -11.721 1.447 10.783 1.00 58.34 133 GLY A N 1
ATOM 1032 C CA . GLY A 1 133 ? -10.703 0.984 11.721 1.00 58.34 133 GLY A CA 1
ATOM 1033 C C . GLY A 1 133 ? -9.690 0.005 11.120 1.00 58.34 133 GLY A C 1
ATOM 1034 O O . GLY A 1 133 ? -10.035 -0.947 10.437 1.00 58.34 133 GLY A O 1
ATOM 1035 N N . GLY A 1 134 ? -8.409 0.213 11.430 1.00 71.94 134 GLY A N 1
ATOM 1036 C CA . GLY A 1 134 ? -7.367 -0.808 11.291 1.00 71.94 134 GLY A CA 1
ATOM 1037 C C . GLY A 1 134 ? -6.535 -0.812 10.001 1.00 71.94 134 GLY A C 1
ATOM 1038 O O . GLY A 1 134 ? -6.893 -0.257 8.967 1.00 71.94 134 GLY A O 1
ATOM 1039 N N . LEU A 1 135 ? -5.382 -1.472 10.114 1.00 80.69 135 LEU A N 1
ATOM 1040 C CA . LEU A 1 135 ? -4.446 -1.793 9.026 1.00 80.69 135 LEU A CA 1
ATOM 1041 C C . LEU A 1 135 ? -4.925 -3.024 8.251 1.00 80.69 135 LEU A C 1
ATOM 1043 O O . LEU A 1 135 ? -5.785 -3.734 8.768 1.00 80.69 135 LEU A O 1
ATOM 1047 N N . ALA A 1 136 ? -4.350 -3.313 7.080 1.00 79.44 136 ALA A N 1
ATOM 1048 C CA . ALA A 1 136 ? -4.729 -4.369 6.128 1.00 79.44 136 ALA A CA 1
ATOM 1049 C C . ALA A 1 136 ? -5.616 -5.493 6.699 1.00 79.44 136 ALA A C 1
ATOM 1051 O O . ALA A 1 136 ? -6.832 -5.486 6.520 1.00 79.44 136 ALA A O 1
ATOM 1052 N N . ASN A 1 137 ? -5.035 -6.426 7.452 1.00 82.25 137 ASN A N 1
ATOM 1053 C CA . ASN A 1 137 ? -5.751 -7.564 8.037 1.00 82.25 137 ASN A CA 1
ATOM 1054 C C . ASN A 1 137 ? -6.925 -7.168 8.957 1.00 82.25 137 ASN A C 1
ATOM 1056 O O . ASN A 1 137 ? -7.988 -7.781 8.891 1.00 82.25 137 ASN A O 1
ATOM 1060 N N . ALA A 1 138 ? -6.753 -6.163 9.817 1.00 84.12 138 ALA A N 1
ATOM 1061 C CA . ALA A 1 138 ? -7.801 -5.727 10.739 1.00 84.12 138 ALA A CA 1
ATOM 1062 C C . ALA A 1 138 ? -8.920 -4.965 10.013 1.00 84.12 138 ALA A C 1
ATOM 1064 O O . ALA A 1 138 ? -10.091 -5.273 10.219 1.00 84.12 138 ALA A O 1
ATOM 1065 N N . GLY A 1 139 ? -8.562 -4.036 9.124 1.00 84.81 139 GLY A N 1
ATOM 1066 C CA . GLY A 1 139 ? -9.526 -3.215 8.396 1.00 84.81 139 GLY A CA 1
ATOM 1067 C C . GLY A 1 139 ? -10.342 -4.005 7.384 1.00 84.81 139 GLY A C 1
ATOM 1068 O O . GLY A 1 139 ? -11.550 -3.809 7.289 1.00 84.81 139 GLY A O 1
ATOM 1069 N N . ILE A 1 140 ? -9.734 -4.971 6.689 1.00 87.44 140 ILE A N 1
ATOM 1070 C CA . ILE A 1 140 ? -10.480 -5.871 5.797 1.00 87.44 140 ILE A CA 1
ATOM 1071 C C . ILE A 1 140 ? -11.484 -6.702 6.607 1.00 87.44 140 ILE A C 1
ATOM 1073 O O . ILE A 1 140 ? -12.659 -6.753 6.251 1.00 87.44 140 ILE A O 1
ATOM 1077 N N . LYS A 1 141 ? -11.062 -7.286 7.737 1.00 88.62 141 LYS A N 1
ATOM 1078 C CA . LYS A 1 141 ? -11.953 -8.082 8.597 1.00 88.62 141 LYS A CA 1
ATOM 1079 C C . LYS A 1 141 ? -13.099 -7.271 9.188 1.00 88.62 141 LYS A C 1
ATOM 1081 O O . LYS A 1 141 ? -14.215 -7.781 9.266 1.00 88.62 141 LYS A O 1
ATOM 1086 N N . GLU A 1 142 ? -12.850 -6.033 9.605 1.00 88.81 142 GLU A N 1
ATOM 1087 C CA . GLU A 1 142 ? -13.911 -5.185 10.153 1.00 88.81 142 GLU A CA 1
ATOM 1088 C C . GLU A 1 142 ? -14.912 -4.780 9.061 1.00 88.81 142 GLU A C 1
ATOM 1090 O O . GLU A 1 142 ? -16.124 -4.867 9.274 1.00 88.81 142 GLU A O 1
ATOM 1095 N N . LEU A 1 143 ? -14.434 -4.468 7.849 1.00 88.62 143 LEU A N 1
ATOM 1096 C CA . LEU A 1 143 ? -15.295 -4.234 6.686 1.00 88.62 143 LEU A CA 1
ATOM 1097 C C . LEU A 1 143 ? -16.165 -5.455 6.358 1.00 88.62 143 LEU A C 1
ATOM 1099 O O . LEU A 1 143 ? -17.373 -5.313 6.157 1.00 88.62 143 LEU A O 1
ATOM 1103 N N . GLU A 1 144 ? -15.578 -6.652 6.323 1.00 90.94 144 GLU A N 1
ATOM 1104 C CA . GLU A 1 144 ? -16.307 -7.898 6.061 1.00 90.94 144 GLU A CA 1
ATOM 1105 C C . GLU A 1 144 ? -17.348 -8.189 7.141 1.00 90.94 144 GLU A C 1
ATOM 1107 O O . GLU A 1 144 ? -18.482 -8.553 6.831 1.00 90.94 144 GLU A O 1
ATOM 1112 N N . LYS A 1 145 ? -16.996 -7.984 8.411 1.00 89.75 145 LYS A N 1
ATOM 1113 C CA . LYS A 1 145 ? -17.901 -8.174 9.547 1.00 89.75 145 LYS A CA 1
ATOM 1114 C C . LYS A 1 145 ? -19.078 -7.199 9.518 1.00 89.75 145 LYS A C 1
ATOM 1116 O O . LYS A 1 145 ? -20.195 -7.588 9.851 1.00 89.75 145 LYS A O 1
ATOM 1121 N N . LYS A 1 146 ? -18.840 -5.943 9.132 1.00 88.94 146 LYS A N 1
ATOM 1122 C CA . LYS A 1 146 ? -19.857 -4.885 9.141 1.00 88.94 146 LYS A CA 1
ATOM 1123 C C . LYS A 1 146 ? -20.769 -4.919 7.917 1.00 88.94 146 LYS A C 1
ATOM 1125 O O . LYS A 1 146 ? -21.964 -4.661 8.042 1.00 88.94 146 LYS A O 1
ATOM 1130 N N . TYR A 1 147 ? -20.216 -5.224 6.745 1.00 90.12 147 TYR A N 1
ATOM 1131 C CA . TYR A 1 147 ? -20.916 -5.067 5.469 1.00 90.12 147 TYR A CA 1
ATOM 1132 C C . TYR A 1 147 ? -21.075 -6.368 4.670 1.00 90.12 147 TYR A C 1
ATOM 1134 O O . TYR A 1 147 ? -21.848 -6.400 3.711 1.00 90.12 147 TYR A O 1
ATOM 1142 N N . GLY A 1 148 ? -20.374 -7.436 5.050 1.00 91.06 148 GLY A N 1
ATOM 1143 C CA . GLY A 1 148 ? -20.253 -8.662 4.265 1.00 91.06 148 GLY A CA 1
ATOM 1144 C C . GLY A 1 148 ? -19.166 -8.571 3.189 1.00 91.06 148 GLY A C 1
ATOM 1145 O O . GLY A 1 148 ? -18.776 -7.485 2.759 1.00 91.06 148 GLY A O 1
ATOM 1146 N N . VAL A 1 149 ? -18.698 -9.735 2.728 1.00 89.12 149 VAL A N 1
ATOM 1147 C CA . VAL A 1 149 ? -17.551 -9.880 1.807 1.00 89.12 149 VAL A CA 1
ATOM 1148 C C . VAL A 1 149 ? -17.733 -9.095 0.504 1.00 89.12 149 VAL A C 1
ATOM 1150 O O . VAL A 1 149 ? -16.862 -8.318 0.121 1.00 89.12 149 VAL A O 1
ATOM 1153 N N . GLU A 1 150 ? -18.888 -9.225 -0.154 1.00 90.25 150 GLU A N 1
ATOM 1154 C CA . GLU A 1 150 ? -19.147 -8.544 -1.433 1.00 90.25 150 GLU A CA 1
ATOM 1155 C C . GLU A 1 150 ? -19.110 -7.017 -1.297 1.00 90.25 150 GLU A C 1
ATOM 1157 O O . GLU A 1 150 ? -18.534 -6.312 -2.129 1.00 90.25 150 GLU A O 1
ATOM 1162 N N . LYS A 1 151 ? -19.682 -6.486 -0.212 1.00 89.50 151 LYS A N 1
ATOM 1163 C CA . LYS A 1 151 ? -19.708 -5.041 0.012 1.00 89.50 151 LYS A CA 1
ATOM 1164 C C . LYS A 1 151 ? -18.352 -4.513 0.471 1.00 89.50 151 LYS A C 1
ATOM 1166 O O . LYS A 1 151 ? -17.959 -3.427 0.046 1.00 89.50 151 LYS A O 1
ATOM 1171 N N . ALA A 1 152 ? -17.621 -5.278 1.282 1.00 90.00 152 ALA A N 1
ATOM 1172 C CA . ALA A 1 152 ? -16.244 -4.969 1.656 1.00 90.00 152 ALA A CA 1
ATOM 1173 C C . ALA A 1 152 ? -15.348 -4.872 0.415 1.00 90.00 152 ALA A C 1
ATOM 1175 O O . ALA A 1 152 ? -14.619 -3.894 0.261 1.00 90.00 152 ALA A O 1
ATOM 1176 N N . LYS A 1 153 ? -15.485 -5.812 -0.528 1.00 91.31 153 LYS A N 1
ATOM 1177 C CA . LYS A 1 153 ? -14.780 -5.780 -1.813 1.00 91.31 153 LYS A CA 1
ATOM 1178 C C . LYS A 1 153 ? -15.091 -4.524 -2.622 1.00 91.31 153 LYS A C 1
ATOM 1180 O O . LYS A 1 153 ? -14.166 -3.876 -3.102 1.00 91.31 153 LYS A O 1
ATOM 1185 N N . GLU A 1 154 ? -16.361 -4.132 -2.718 1.00 92.06 154 GLU A N 1
ATOM 1186 C CA . GLU A 1 154 ? -16.758 -2.893 -3.402 1.00 92.06 154 GLU A CA 1
ATOM 1187 C C . GLU A 1 154 ? -16.144 -1.644 -2.735 1.00 92.06 154 GLU A C 1
ATOM 1189 O O . GLU A 1 154 ? -15.707 -0.714 -3.418 1.00 92.06 154 GLU A O 1
ATOM 1194 N N . ILE A 1 155 ? -16.089 -1.615 -1.397 1.00 91.44 155 ILE A N 1
ATOM 1195 C CA . ILE A 1 155 ? -15.464 -0.525 -0.634 1.00 91.44 155 ILE A CA 1
ATOM 1196 C C . ILE A 1 155 ? -13.953 -0.487 -0.883 1.00 91.44 155 ILE A C 1
ATOM 1198 O O . ILE A 1 155 ? -13.419 0.589 -1.156 1.00 91.44 155 ILE A O 1
ATOM 1202 N N . ILE A 1 156 ? -13.275 -1.636 -0.825 1.00 94.06 156 ILE A N 1
ATOM 1203 C CA . ILE A 1 156 ? -11.837 -1.762 -1.096 1.00 94.06 156 ILE A CA 1
ATOM 1204 C C . ILE A 1 156 ? -11.532 -1.293 -2.519 1.00 94.06 156 ILE A C 1
ATOM 1206 O O . ILE A 1 156 ? -10.640 -0.469 -2.712 1.00 94.06 156 ILE A O 1
ATOM 1210 N N . GLU A 1 157 ? -12.305 -1.728 -3.512 1.00 93.75 157 GLU A N 1
ATOM 1211 C CA . GLU A 1 157 ? -12.124 -1.310 -4.902 1.00 93.75 157 GLU A CA 1
ATOM 1212 C C . GLU A 1 157 ? -12.269 0.212 -5.067 1.00 93.75 157 GLU A C 1
ATOM 1214 O O . GLU A 1 157 ? -11.417 0.869 -5.666 1.00 93.75 157 GLU A O 1
ATOM 1219 N N . LYS A 1 158 ? -13.304 0.813 -4.472 1.00 91.75 158 LYS A N 1
ATOM 1220 C CA . LYS A 1 158 ? -13.567 2.253 -4.619 1.00 91.75 158 LYS A CA 1
ATOM 1221 C C . LYS A 1 158 ? -12.605 3.132 -3.827 1.00 91.75 158 LYS A C 1
ATOM 1223 O O . LYS A 1 158 ? -12.183 4.172 -4.334 1.00 91.75 158 LYS A O 1
ATOM 1228 N N . LYS A 1 159 ? -12.289 2.759 -2.585 1.00 91.25 159 LYS A N 1
ATOM 1229 C CA . LYS A 1 159 ? -11.546 3.618 -1.647 1.00 91.25 159 LYS A CA 1
ATOM 1230 C C . LYS A 1 159 ? -10.062 3.279 -1.565 1.00 91.25 159 LYS A C 1
ATOM 1232 O O . LYS A 1 159 ? -9.249 4.197 -1.550 1.00 91.25 159 LYS A O 1
ATOM 1237 N N . VAL A 1 160 ? -9.705 1.996 -1.538 1.00 94.75 160 VAL A N 1
ATOM 1238 C CA . VAL A 1 160 ? -8.318 1.543 -1.340 1.00 94.75 160 VAL A CA 1
ATOM 1239 C C . VAL A 1 160 ? -7.596 1.436 -2.675 1.00 94.75 160 VAL A C 1
ATOM 1241 O O . VAL A 1 160 ? -6.569 2.080 -2.890 1.00 94.75 160 VAL A O 1
ATOM 1244 N N . VAL A 1 161 ? -8.170 0.692 -3.620 1.00 96.38 161 VAL A N 1
ATOM 1245 C CA . VAL A 1 161 ? -7.538 0.440 -4.919 1.00 96.38 161 VAL A CA 1
ATOM 1246 C C . VAL A 1 161 ? -7.382 1.721 -5.731 1.00 96.38 161 VAL A C 1
ATOM 1248 O O . VAL A 1 161 ? -6.363 1.890 -6.391 1.00 96.38 161 VAL A O 1
ATOM 1251 N N . THR A 1 162 ? -8.311 2.672 -5.629 1.00 94.31 162 THR A N 1
ATOM 1252 C CA . THR A 1 162 ? -8.149 3.993 -6.258 1.00 94.31 162 THR A CA 1
ATOM 1253 C C . THR A 1 162 ? -6.881 4.713 -5.784 1.00 94.31 162 THR A C 1
ATOM 1255 O O . THR A 1 162 ? -6.187 5.327 -6.594 1.00 94.31 162 THR A O 1
ATOM 1258 N N . LYS A 1 163 ? -6.533 4.621 -4.492 1.00 94.88 163 LYS A N 1
ATOM 1259 C CA . LYS A 1 163 ? -5.319 5.244 -3.932 1.00 94.88 163 LYS A CA 1
ATOM 1260 C C . LYS A 1 163 ? -4.058 4.491 -4.356 1.00 94.88 163 LYS A C 1
ATOM 1262 O O . LYS A 1 163 ? -3.087 5.127 -4.757 1.00 94.88 163 LYS A O 1
ATOM 1267 N N . VAL A 1 164 ? -4.110 3.158 -4.365 1.00 96.00 164 VAL A N 1
ATOM 1268 C CA . VAL A 1 164 ? -3.037 2.300 -4.897 1.00 96.00 164 VAL A CA 1
ATOM 1269 C C . VAL A 1 164 ? -2.766 2.609 -6.370 1.00 96.00 164 VAL A C 1
ATOM 1271 O O . VAL A 1 164 ? -1.637 2.909 -6.744 1.00 96.00 164 VAL A O 1
ATOM 1274 N N . ALA A 1 165 ? -3.802 2.609 -7.208 1.00 94.38 165 ALA A N 1
ATOM 1275 C CA . ALA A 1 165 ? -3.683 2.895 -8.631 1.00 94.38 165 ALA A CA 1
ATOM 1276 C C . ALA A 1 165 ? -3.195 4.324 -8.891 1.00 94.38 165 ALA A C 1
ATOM 1278 O O . ALA A 1 165 ? -2.406 4.533 -9.811 1.00 94.38 165 ALA A O 1
ATOM 1279 N N . LYS A 1 166 ? -3.606 5.298 -8.065 1.00 91.19 166 LYS A N 1
ATOM 1280 C CA . LYS A 1 166 ? -3.045 6.650 -8.116 1.00 91.19 166 LYS A CA 1
ATOM 1281 C C . LYS A 1 166 ? -1.544 6.630 -7.819 1.00 91.19 166 LYS A C 1
ATOM 1283 O O . LYS A 1 166 ? -0.793 7.166 -8.621 1.00 91.19 166 LYS A O 1
ATOM 1288 N N . LYS A 1 167 ? -1.097 5.981 -6.737 1.00 92.06 167 LYS A N 1
ATOM 1289 C CA . LYS A 1 167 ? 0.335 5.896 -6.401 1.00 92.06 167 LYS A CA 1
ATOM 1290 C C . LYS A 1 167 ? 1.144 5.220 -7.511 1.00 92.06 167 LYS A C 1
ATOM 1292 O O . LYS A 1 167 ? 2.180 5.737 -7.907 1.00 92.06 167 LYS A O 1
ATOM 1297 N N . LEU A 1 168 ? 0.645 4.120 -8.073 1.00 91.56 168 LEU A N 1
ATOM 1298 C CA . LEU A 1 168 ? 1.272 3.472 -9.230 1.00 91.56 168 LEU A CA 1
ATOM 1299 C C . LEU A 1 168 ? 1.341 4.414 -10.444 1.00 91.56 168 LEU A C 1
ATOM 1301 O O . LEU A 1 168 ? 2.349 4.459 -11.144 1.00 91.56 168 LEU A O 1
ATOM 1305 N N . SER A 1 169 ? 0.294 5.209 -10.676 1.00 88.00 169 SER A N 1
ATOM 1306 C CA . SER A 1 169 ? 0.299 6.235 -11.721 1.00 88.00 169 SER A CA 1
ATOM 1307 C C . SER A 1 169 ? 1.281 7.371 -11.431 1.00 88.00 169 SER A C 1
ATOM 1309 O O . SER A 1 169 ? 1.862 7.893 -12.379 1.00 88.00 169 SER A O 1
ATOM 1311 N N . ASP A 1 170 ? 1.479 7.749 -10.167 1.00 85.31 170 ASP A N 1
ATOM 1312 C CA . ASP A 1 170 ? 2.504 8.712 -9.745 1.00 85.31 170 ASP A CA 1
ATOM 1313 C C . ASP A 1 170 ? 3.910 8.129 -10.016 1.00 85.31 170 ASP A C 1
ATOM 1315 O O . ASP A 1 170 ? 4.804 8.815 -10.498 1.00 85.31 170 ASP A O 1
ATOM 1319 N N . TRP A 1 171 ? 4.097 6.814 -9.870 1.00 86.44 171 TRP A N 1
ATOM 1320 C CA . TRP A 1 171 ? 5.301 6.127 -10.357 1.00 86.44 171 TRP A CA 1
ATOM 1321 C C . TRP A 1 171 ? 5.384 6.048 -11.894 1.00 86.44 171 TRP A C 1
ATOM 1323 O O . TRP A 1 171 ? 6.387 5.609 -12.442 1.00 86.44 171 TRP A O 1
ATOM 1333 N N . GLY A 1 172 ? 4.369 6.487 -12.636 1.00 82.94 172 GLY A N 1
ATOM 1334 C CA . GLY A 1 172 ? 4.350 6.469 -14.101 1.00 82.94 172 GLY A CA 1
ATOM 1335 C C . GLY A 1 172 ? 3.773 5.193 -14.721 1.00 82.94 172 GLY A C 1
ATOM 1336 O O . GLY A 1 172 ? 3.771 5.068 -15.947 1.00 82.94 172 GLY A O 1
ATOM 1337 N N . LEU A 1 173 ? 3.226 4.273 -13.920 1.00 86.50 173 LEU A N 1
ATOM 1338 C CA . LEU A 1 173 ? 2.464 3.127 -14.416 1.00 86.50 173 LEU A CA 1
ATOM 1339 C C . LEU A 1 173 ? 1.033 3.578 -14.731 1.00 86.50 173 LEU A C 1
ATOM 1341 O O . LEU A 1 173 ? 0.144 3.599 -13.878 1.00 86.50 173 LEU A O 1
ATOM 1345 N N . LYS A 1 174 ? 0.805 3.989 -15.978 1.00 84.69 174 LYS A N 1
ATOM 1346 C CA . LYS A 1 174 ? -0.515 4.430 -16.448 1.00 84.69 174 LYS A CA 1
ATOM 1347 C C . LYS A 1 174 ? -1.459 3.238 -16.637 1.00 84.69 174 LYS A C 1
ATOM 1349 O O . LYS A 1 174 ? -1.032 2.111 -16.848 1.00 84.69 174 LYS A O 1
ATOM 1354 N N . GLY A 1 175 ? -2.768 3.490 -16.581 1.00 87.00 175 GLY A N 1
ATOM 1355 C CA . GLY A 1 175 ? -3.791 2.474 -16.873 1.00 87.00 175 GLY A CA 1
ATOM 1356 C C . GLY A 1 175 ? -4.076 1.476 -15.744 1.00 87.00 175 GLY A C 1
ATOM 1357 O O . GLY A 1 175 ? -4.929 0.610 -15.907 1.00 87.00 175 GLY A O 1
ATOM 1358 N N . MET A 1 176 ? -3.446 1.622 -14.574 1.00 90.75 176 MET A N 1
ATOM 1359 C CA . MET A 1 176 ? -3.592 0.677 -13.455 1.00 90.75 176 MET A CA 1
ATOM 1360 C C . MET A 1 176 ? -5.025 0.568 -12.909 1.00 90.75 176 MET A C 1
ATOM 1362 O O . MET A 1 176 ? -5.410 -0.485 -12.406 1.00 90.75 176 MET A O 1
ATOM 1366 N N . LEU A 1 177 ? -5.858 1.604 -13.070 1.00 91.19 177 LEU A N 1
ATOM 1367 C CA . LEU A 1 177 ? -7.281 1.550 -12.703 1.00 91.19 177 LEU A CA 1
ATOM 1368 C C . LEU A 1 177 ? -8.081 0.507 -13.504 1.00 91.19 177 LEU A C 1
ATOM 1370 O O . LEU A 1 177 ? -9.077 0.001 -12.994 1.00 91.19 177 LEU A O 1
ATOM 1374 N N . ALA A 1 178 ? -7.647 0.122 -14.711 1.00 92.75 178 ALA A N 1
ATOM 1375 C CA . ALA A 1 178 ? -8.305 -0.939 -15.482 1.00 92.75 178 ALA A CA 1
ATOM 1376 C C . ALA A 1 178 ? -8.223 -2.316 -14.790 1.00 92.75 178 ALA A C 1
ATOM 1378 O O . ALA A 1 178 ? -8.999 -3.217 -15.100 1.00 92.75 178 ALA A O 1
ATOM 1379 N N . HIS A 1 179 ? -7.310 -2.469 -13.827 1.00 93.75 179 HIS A N 1
ATOM 1380 C CA . HIS A 1 179 ? -7.111 -3.688 -13.047 1.00 93.75 179 HIS A CA 1
ATOM 1381 C C . HIS A 1 179 ? -7.729 -3.607 -11.643 1.00 93.75 179 HIS A C 1
ATOM 1383 O O . HIS A 1 179 ? -7.423 -4.448 -10.797 1.00 93.75 179 HIS A O 1
ATOM 1389 N N . ALA A 1 180 ? -8.614 -2.635 -11.382 1.00 92.12 180 ALA A N 1
ATOM 1390 C CA . ALA A 1 180 ? -9.086 -2.346 -10.031 1.00 92.12 180 ALA A CA 1
ATOM 1391 C C . ALA A 1 180 ? -9.735 -3.552 -9.328 1.00 92.12 180 ALA A C 1
ATOM 1393 O O . ALA A 1 180 ? -9.313 -3.928 -8.234 1.00 92.12 180 ALA A O 1
ATOM 1394 N N . GLY A 1 181 ? -10.681 -4.232 -9.985 1.00 90.12 181 GLY A N 1
ATOM 1395 C CA . GLY A 1 181 ? -11.318 -5.430 -9.427 1.00 90.12 181 GLY A CA 1
ATOM 1396 C C . GLY A 1 181 ? -10.339 -6.586 -9.164 1.00 90.12 181 GLY A C 1
ATOM 1397 O O . GLY A 1 181 ? -10.524 -7.357 -8.220 1.00 90.12 181 GLY A O 1
ATOM 1398 N N . ARG A 1 182 ? -9.253 -6.692 -9.949 1.00 94.81 182 ARG A N 1
ATOM 1399 C CA . ARG A 1 182 ? -8.186 -7.682 -9.720 1.00 94.81 182 ARG A CA 1
ATOM 1400 C C . ARG A 1 182 ? -7.341 -7.306 -8.506 1.00 94.81 182 ARG A C 1
ATOM 1402 O O . ARG A 1 182 ? -7.071 -8.179 -7.688 1.00 94.81 182 ARG A O 1
ATOM 1409 N N . PHE A 1 18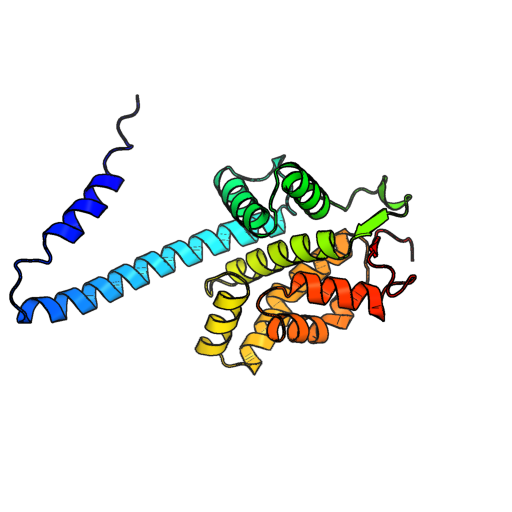3 ? -6.963 -6.036 -8.368 1.00 96.56 183 PHE A N 1
ATOM 1410 C CA . PHE A 1 183 ? -6.242 -5.551 -7.191 1.00 96.56 183 PHE A CA 1
ATOM 1411 C C . PHE A 1 183 ? -7.070 -5.690 -5.915 1.00 96.56 183 PHE A C 1
ATOM 1413 O O . PHE A 1 183 ? -6.531 -6.132 -4.908 1.00 96.56 183 PHE A O 1
ATOM 1420 N N . ALA A 1 184 ? -8.377 -5.416 -5.960 1.00 94.81 184 ALA A N 1
ATOM 1421 C CA . ALA A 1 184 ? -9.263 -5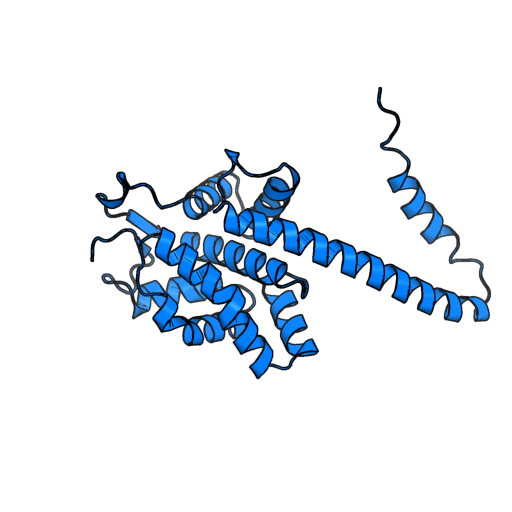.635 -4.817 1.00 94.81 184 ALA A CA 1
ATOM 1422 C C . ALA A 1 184 ? -9.253 -7.106 -4.368 1.00 94.81 184 ALA A C 1
ATOM 1424 O O . ALA A 1 184 ? -9.107 -7.380 -3.181 1.00 94.81 184 ALA A O 1
ATOM 1425 N N . GLY A 1 185 ? -9.333 -8.048 -5.318 1.00 94.00 185 GLY A N 1
ATOM 1426 C CA . GLY A 1 185 ? -9.199 -9.478 -5.026 1.00 94.00 185 GLY A CA 1
ATOM 1427 C C . GLY A 1 185 ? -7.842 -9.832 -4.411 1.00 94.00 185 GLY A C 1
ATOM 1428 O O . GLY A 1 185 ? -7.799 -10.474 -3.372 1.00 94.00 185 GLY A O 1
ATOM 1429 N N . ILE A 1 186 ? -6.739 -9.335 -4.985 1.00 96.25 186 ILE A N 1
ATOM 1430 C CA . ILE A 1 186 ? -5.387 -9.569 -4.448 1.00 96.25 186 ILE A CA 1
ATOM 1431 C C . ILE A 1 186 ? -5.262 -9.068 -3.003 1.00 96.25 186 ILE A C 1
ATOM 1433 O O . ILE A 1 186 ? -4.679 -9.769 -2.180 1.00 96.25 186 ILE A O 1
ATOM 1437 N N . ILE A 1 187 ? -5.814 -7.891 -2.691 1.00 94.88 187 ILE A N 1
ATOM 1438 C CA . ILE A 1 187 ? -5.781 -7.316 -1.340 1.00 94.88 187 ILE A CA 1
ATOM 1439 C C . ILE A 1 187 ? -6.500 -8.226 -0.339 1.00 94.88 187 ILE A C 1
ATOM 1441 O O . ILE A 1 187 ? -5.967 -8.490 0.737 1.00 94.88 187 ILE A O 1
ATOM 1445 N N . ILE A 1 188 ? -7.684 -8.723 -0.703 1.00 91.56 188 ILE A N 1
ATOM 1446 C CA . ILE A 1 188 ? -8.490 -9.614 0.145 1.00 91.56 188 ILE A CA 1
ATOM 1447 C C . ILE A 1 188 ? -7.816 -10.981 0.304 1.00 91.56 188 ILE A C 1
ATOM 1449 O O . ILE A 1 188 ? -7.772 -11.519 1.404 1.00 91.56 188 ILE A O 1
ATOM 1453 N N . ASP A 1 189 ? -7.236 -11.530 -0.761 1.00 92.88 189 ASP A N 1
ATOM 1454 C CA . ASP A 1 189 ? -6.613 -12.857 -0.720 1.00 92.88 189 ASP A CA 1
ATOM 1455 C C . ASP A 1 189 ? -5.254 -12.850 0.011 1.00 92.88 189 ASP A C 1
ATOM 1457 O O . ASP A 1 189 ? -4.782 -13.894 0.461 1.00 92.88 189 ASP A O 1
ATOM 1461 N N . ASN A 1 190 ? -4.613 -11.681 0.143 1.00 94.19 190 ASN A N 1
ATOM 1462 C CA . ASN A 1 190 ? -3.261 -11.526 0.692 1.00 94.19 190 ASN A CA 1
ATOM 1463 C C . ASN A 1 190 ? -3.218 -10.518 1.849 1.00 94.19 190 ASN A C 1
ATOM 1465 O O . ASN A 1 190 ? -2.300 -9.709 1.924 1.00 94.19 190 ASN A O 1
ATOM 1469 N N . ILE A 1 191 ? -4.176 -10.580 2.777 1.00 88.56 191 ILE A N 1
ATOM 1470 C CA . ILE A 1 191 ? -4.379 -9.588 3.856 1.00 88.56 191 ILE A CA 1
ATOM 1471 C C . ILE A 1 191 ? -3.150 -9.241 4.723 1.00 88.56 191 ILE A C 1
ATOM 1473 O O . ILE A 1 191 ? -3.188 -8.253 5.453 1.00 88.56 191 ILE A O 1
ATOM 1477 N N . PHE A 1 192 ? -2.099 -10.065 4.709 1.00 89.75 192 PHE A N 1
ATOM 1478 C CA . PHE A 1 192 ? -0.868 -9.846 5.478 1.00 89.75 192 PHE A CA 1
ATOM 1479 C C . PHE A 1 192 ? 0.226 -9.108 4.706 1.00 89.75 192 PHE A C 1
ATOM 1481 O O . PHE A 1 192 ? 1.083 -8.505 5.336 1.00 89.75 192 PHE A O 1
ATOM 1488 N N . ASP A 1 193 ? 0.220 -9.190 3.376 1.00 93.88 193 ASP A N 1
ATOM 1489 C CA . ASP A 1 193 ? 1.221 -8.553 2.513 1.00 93.88 193 ASP A CA 1
ATOM 1490 C C . ASP A 1 193 ? 0.627 -8.245 1.120 1.00 93.88 193 ASP A C 1
ATOM 1492 O O . ASP A 1 193 ? 1.076 -8.762 0.084 1.00 93.88 193 ASP A O 1
ATOM 1496 N N . PRO A 1 194 ? -0.466 -7.460 1.072 1.00 95.31 194 PRO A N 1
ATOM 1497 C CA . PRO A 1 194 ? -1.208 -7.246 -0.163 1.00 95.31 194 PRO A CA 1
ATOM 1498 C C . PRO A 1 194 ? -0.424 -6.394 -1.171 1.00 95.31 194 PRO A C 1
ATOM 1500 O O . PRO A 1 194 ? -0.550 -6.591 -2.380 1.00 95.31 194 PRO A O 1
ATOM 1503 N N . GLY A 1 195 ? 0.415 -5.474 -0.694 1.00 97.44 195 GLY A N 1
ATOM 1504 C CA . GLY A 1 195 ? 1.259 -4.609 -1.509 1.00 97.44 195 GLY A CA 1
ATOM 1505 C C . GLY A 1 195 ? 2.297 -5.395 -2.299 1.00 97.44 195 GLY A C 1
ATOM 1506 O O . GLY A 1 195 ? 2.399 -5.217 -3.515 1.00 97.44 195 GLY A O 1
ATOM 1507 N N . THR A 1 196 ? 3.007 -6.333 -1.665 1.00 97.56 196 THR A N 1
ATOM 1508 C CA . THR A 1 196 ? 3.958 -7.208 -2.374 1.00 97.56 196 THR A CA 1
ATOM 1509 C C . THR A 1 196 ? 3.252 -8.111 -3.376 1.00 97.56 196 THR A C 1
ATOM 1511 O O . THR A 1 196 ? 3.772 -8.339 -4.470 1.00 97.56 196 THR A O 1
ATOM 1514 N N . ALA A 1 197 ? 2.055 -8.609 -3.054 1.00 98.00 197 ALA A N 1
ATOM 1515 C CA . ALA A 1 197 ? 1.265 -9.406 -3.989 1.00 98.00 197 ALA A CA 1
ATOM 1516 C C . ALA A 1 197 ? 0.859 -8.597 -5.237 1.00 98.00 197 ALA A C 1
ATOM 1518 O O . ALA A 1 197 ? 0.957 -9.105 -6.357 1.00 98.00 197 ALA A O 1
ATOM 1519 N N . ILE A 1 198 ? 0.482 -7.322 -5.072 1.00 98.00 198 ILE A N 1
ATOM 1520 C CA . ILE A 1 198 ? 0.229 -6.406 -6.195 1.00 98.00 198 ILE A CA 1
ATOM 1521 C C . ILE A 1 198 ? 1.513 -6.154 -6.992 1.00 98.00 198 ILE A C 1
ATOM 1523 O O . ILE A 1 198 ? 1.492 -6.293 -8.213 1.00 98.00 198 ILE A O 1
ATOM 1527 N N . ALA A 1 199 ? 2.629 -5.830 -6.333 1.00 97.56 199 ALA A N 1
ATOM 1528 C CA . ALA A 1 199 ? 3.899 -5.567 -7.011 1.00 97.56 199 ALA A CA 1
ATOM 1529 C C . ALA A 1 199 ? 4.357 -6.779 -7.843 1.00 97.56 199 ALA A C 1
ATOM 1531 O O . ALA A 1 199 ? 4.676 -6.637 -9.021 1.00 97.56 199 ALA A O 1
ATOM 1532 N N . LYS A 1 200 ? 4.280 -7.992 -7.280 1.00 97.94 200 LYS A N 1
ATOM 1533 C CA . LYS A 1 200 ? 4.550 -9.243 -8.008 1.00 97.94 200 LYS A CA 1
ATOM 1534 C C . LYS A 1 200 ? 3.597 -9.450 -9.177 1.00 97.94 200 LYS A C 1
ATOM 1536 O O . LYS A 1 200 ? 4.020 -9.937 -10.221 1.00 97.94 200 LYS A O 1
ATOM 1541 N N . PHE A 1 201 ? 2.315 -9.131 -9.020 1.00 97.12 201 PHE A N 1
ATOM 1542 C CA . PHE A 1 201 ? 1.362 -9.251 -10.118 1.00 97.12 201 PHE A CA 1
ATOM 1543 C C . PHE A 1 201 ? 1.716 -8.306 -11.273 1.00 97.12 201 PHE A C 1
ATOM 1545 O O . PHE A 1 201 ? 1.662 -8.718 -12.430 1.00 97.12 201 PHE A O 1
ATOM 1552 N N . ILE A 1 202 ? 2.108 -7.066 -10.969 1.00 95.69 202 ILE A N 1
ATOM 1553 C CA . ILE A 1 202 ? 2.531 -6.094 -11.981 1.00 95.69 202 ILE A CA 1
ATOM 1554 C C . ILE A 1 202 ? 3.780 -6.602 -12.704 1.00 95.69 202 ILE A C 1
ATOM 1556 O O . ILE A 1 202 ? 3.718 -6.752 -13.921 1.00 95.69 202 ILE A O 1
ATOM 1560 N N . ASP A 1 203 ? 4.843 -6.950 -11.971 1.00 95.56 203 ASP A N 1
ATOM 1561 C CA . ASP A 1 203 ? 6.088 -7.500 -12.535 1.00 95.56 203 ASP A CA 1
ATOM 1562 C C . ASP A 1 203 ? 5.793 -8.692 -13.461 1.00 95.56 203 ASP A C 1
ATOM 1564 O O . ASP A 1 203 ? 6.150 -8.704 -14.632 1.00 95.56 203 ASP A O 1
ATOM 1568 N N . ASN A 1 204 ? 5.027 -9.679 -12.997 1.00 95.25 204 ASN A N 1
ATOM 1569 C CA . ASN A 1 204 ? 4.834 -10.910 -13.765 1.00 95.25 204 ASN A CA 1
ATOM 1570 C C . ASN A 1 204 ? 3.868 -10.788 -14.953 1.00 95.25 204 ASN A C 1
ATOM 1572 O O . ASN A 1 204 ? 3.907 -11.627 -15.859 1.00 95.25 204 ASN A O 1
ATOM 1576 N N . HIS A 1 205 ? 2.967 -9.803 -14.961 1.00 92.56 205 HIS A N 1
ATOM 1577 C CA . HIS A 1 205 ? 1.867 -9.781 -15.931 1.00 92.56 205 HIS A CA 1
ATOM 1578 C C . HIS A 1 205 ? 1.749 -8.494 -16.736 1.00 92.56 205 HIS A C 1
ATOM 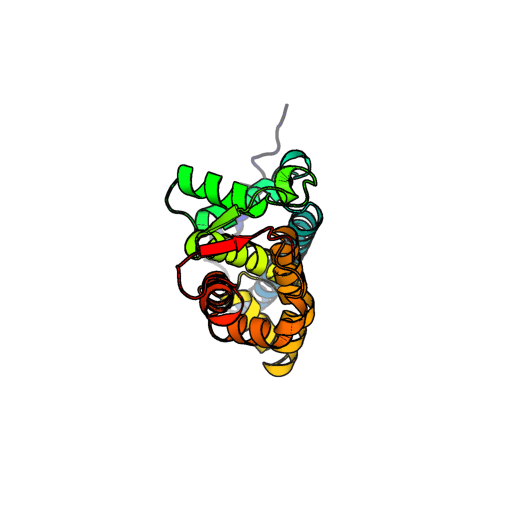1580 O O . HIS A 1 205 ? 1.370 -8.574 -17.911 1.00 92.56 205 HIS A O 1
ATOM 1586 N N . LEU A 1 206 ? 2.053 -7.347 -16.132 1.00 89.75 206 LEU A N 1
ATOM 1587 C CA . LEU A 1 206 ? 1.780 -6.024 -16.696 1.00 89.75 206 LEU A CA 1
ATOM 1588 C C . LEU A 1 206 ? 3.043 -5.279 -17.127 1.00 89.75 206 LEU A C 1
ATOM 1590 O O . LEU A 1 206 ? 2.961 -4.453 -18.032 1.00 89.75 206 LEU A O 1
ATOM 1594 N N . ASP A 1 207 ? 4.185 -5.573 -16.510 1.00 84.50 207 ASP A N 1
ATOM 1595 C CA . ASP A 1 207 ? 5.461 -4.979 -16.890 1.00 84.50 207 ASP A CA 1
ATOM 1596 C C . ASP A 1 207 ? 5.872 -5.401 -18.315 1.00 84.50 207 ASP A C 1
ATOM 1598 O O . ASP A 1 207 ? 5.492 -6.468 -18.816 1.00 84.50 207 ASP A O 1
ATOM 1602 N N . ALA A 1 208 ? 6.649 -4.553 -18.987 1.00 82.62 208 ALA A N 1
ATOM 1603 C CA . ALA A 1 208 ? 7.288 -4.890 -20.250 1.00 82.62 208 ALA A CA 1
ATOM 1604 C C . ALA A 1 208 ? 8.368 -5.968 -20.050 1.00 82.62 208 ALA A C 1
ATOM 1606 O O . ALA A 1 208 ? 8.468 -6.890 -20.863 1.00 82.62 208 ALA A O 1
ATOM 1607 N N . ASN A 1 209 ? 9.138 -5.886 -18.958 1.00 85.00 209 ASN A N 1
ATOM 1608 C CA . ASN A 1 209 ? 10.208 -6.828 -18.626 1.00 85.00 209 ASN A CA 1
ATOM 1609 C C . ASN A 1 209 ? 9.776 -7.785 -17.516 1.00 85.00 209 ASN A C 1
ATOM 1611 O O . ASN A 1 209 ? 10.223 -7.690 -16.378 1.00 85.00 209 ASN A O 1
ATOM 1615 N N . LYS A 1 210 ? 8.902 -8.724 -17.877 1.00 91.81 210 LYS A N 1
ATOM 1616 C CA . LYS A 1 210 ? 8.185 -9.550 -16.904 1.00 91.81 210 LYS A CA 1
ATOM 1617 C C . LYS A 1 210 ? 9.074 -10.490 -16.095 1.00 91.81 210 LYS A C 1
ATOM 1619 O O . LYS A 1 210 ? 9.899 -11.207 -16.664 1.00 91.81 210 LYS A O 1
ATOM 1624 N N . GLY A 1 211 ? 8.790 -10.583 -14.797 1.00 90.50 211 GLY A N 1
ATOM 1625 C CA . GLY A 1 211 ? 9.337 -11.585 -13.880 1.00 90.50 211 GLY A CA 1
ATOM 1626 C C . GLY A 1 211 ? 10.807 -11.368 -13.533 1.00 90.50 211 GLY A C 1
ATOM 1627 O O . GLY A 1 211 ? 11.504 -12.330 -13.203 1.00 90.50 211 GLY A O 1
ATOM 1628 N N . ASN A 1 212 ? 11.300 -10.133 -13.647 1.00 91.00 212 ASN A N 1
ATOM 1629 C CA . ASN A 1 212 ? 12.698 -9.807 -13.365 1.00 91.00 212 ASN A CA 1
ATOM 1630 C C . ASN A 1 212 ? 12.923 -9.348 -11.911 1.00 91.00 212 ASN A C 1
ATOM 1632 O O . ASN A 1 212 ? 14.072 -9.150 -11.516 1.00 91.00 212 ASN A O 1
ATOM 1636 N N . GLY A 1 213 ? 11.856 -9.202 -11.113 1.00 94.38 213 GLY A N 1
ATOM 1637 C CA . GLY A 1 213 ? 11.919 -8.736 -9.728 1.00 94.38 213 GLY A CA 1
ATOM 1638 C C . GLY A 1 213 ? 11.928 -7.212 -9.572 1.00 94.38 213 GLY A C 1
ATOM 1639 O O . GLY A 1 213 ? 12.158 -6.719 -8.463 1.00 94.38 213 GLY A O 1
ATOM 1640 N N . TYR A 1 214 ? 11.665 -6.463 -10.642 1.00 92.88 214 TYR A N 1
ATOM 1641 C CA . TYR A 1 214 ? 11.630 -5.005 -10.674 1.00 92.88 214 TYR A CA 1
ATOM 1642 C C . TYR A 1 214 ? 10.398 -4.506 -11.429 1.00 92.88 214 TYR A C 1
ATOM 1644 O O . TYR A 1 214 ? 9.878 -5.166 -12.318 1.00 92.88 214 TYR A O 1
ATOM 1652 N N . LEU A 1 215 ? 9.946 -3.311 -11.066 1.00 90.50 215 LEU A N 1
ATOM 1653 C CA . LEU A 1 215 ? 8.942 -2.558 -11.796 1.00 90.50 215 LEU A CA 1
ATOM 1654 C C . LEU A 1 215 ? 9.647 -1.495 -12.629 1.00 90.50 215 LEU A C 1
ATOM 1656 O O . LEU A 1 215 ? 10.348 -0.642 -12.073 1.00 90.50 215 LEU A O 1
ATOM 1660 N N . ASP A 1 216 ? 9.441 -1.529 -13.940 1.00 85.50 216 ASP A N 1
ATOM 1661 C CA . ASP A 1 216 ? 9.8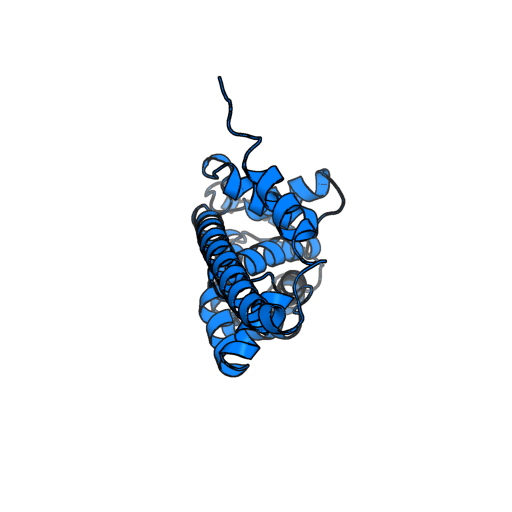24 -0.459 -14.849 1.00 85.50 216 ASP A CA 1
ATOM 1662 C C . ASP A 1 216 ? 8.857 0.710 -14.646 1.00 85.50 216 ASP A C 1
ATOM 1664 O O . ASP A 1 216 ? 7.706 0.713 -15.091 1.00 85.50 216 ASP A O 1
ATOM 1668 N N . VAL A 1 217 ? 9.334 1.723 -13.930 1.00 80.06 217 VAL A N 1
ATOM 1669 C CA . VAL A 1 217 ? 8.545 2.897 -13.580 1.00 80.06 217 VAL A CA 1
ATOM 1670 C C . VAL A 1 217 ? 8.937 4.062 -14.474 1.00 80.06 217 VAL A C 1
ATOM 1672 O O . VAL A 1 217 ? 10.067 4.154 -14.967 1.00 80.06 217 VAL A O 1
ATOM 1675 N N . ASN A 1 218 ? 7.989 4.976 -14.676 1.00 68.88 218 ASN A N 1
ATOM 1676 C CA . ASN A 1 218 ? 8.224 6.196 -15.430 1.00 68.88 218 ASN A CA 1
ATOM 1677 C C . ASN A 1 218 ? 8.730 5.935 -16.864 1.00 68.88 218 ASN A C 1
ATOM 1679 O O . ASN A 1 218 ? 9.649 6.571 -17.379 1.00 68.88 218 ASN A O 1
ATOM 1683 N N . VAL A 1 219 ? 8.108 4.952 -17.508 1.00 53.88 219 VAL A N 1
ATOM 1684 C CA . VAL A 1 219 ? 8.338 4.630 -18.913 1.00 53.88 219 VAL A CA 1
ATOM 1685 C C . VAL A 1 219 ? 7.464 5.567 -19.757 1.00 53.88 219 VAL A C 1
ATOM 1687 O O . VAL A 1 219 ? 6.248 5.616 -19.533 1.00 53.88 219 VAL A O 1
ATOM 1690 N N . PRO A 1 220 ? 8.016 6.347 -20.705 1.00 46.50 220 PRO A N 1
ATOM 1691 C CA . PRO A 1 220 ? 7.192 6.979 -21.724 1.00 46.50 220 PRO A CA 1
ATOM 1692 C C . PRO A 1 220 ? 6.574 5.865 -22.579 1.00 46.50 220 PRO A C 1
ATOM 1694 O O . PRO A 1 220 ? 7.275 5.209 -23.345 1.00 46.50 220 PRO A O 1
ATOM 1697 N N . TRP A 1 221 ? 5.278 5.627 -22.381 1.00 41.66 221 TRP A N 1
ATOM 1698 C CA . TRP A 1 221 ? 4.433 4.854 -23.292 1.00 41.66 221 TRP A CA 1
ATOM 1699 C C . TRP A 1 221 ? 3.931 5.764 -24.408 1.00 41.66 221 TRP A C 1
ATOM 1701 O O . TRP A 1 221 ? 3.442 6.871 -24.059 1.00 41.66 221 TRP A O 1
#

Foldseek 3Di:
DDPDPPPPVVVVVVVVVPPPDDPPVVVVVVVVVVVVVVVVVQLVVLVVLLVLLVQCLVCQLPPVPHDPVSVVLLLVLLVVLDDDPVLSVLLSVLSNAADDPVCLVDWDKDFLSSQQSNLQSLLQSQLSNVSQDGGQLVSLVSLCVVPNNVVSLVCCLVRRLVSSQVSLVSQVNPPSNVCSSVLSVLSNVCSPRSRSSVSLCCQQPVAPNHPPRIHGTSDDD

Secondary structure (DSSP, 8-state):
----SSHHHHHHHHHHHGGGSS-HHHHHHHHHHHHHHHHHHHHHHHHHHHHHHHHHHHTTT-GGG--HHHHHHHHHHHHHH-SSHHHHHHHHHHHH----TTGGGS-EEEEHHHHHHHHHHHHHHHHHTTTS-SSHHHHHHHHHHHH-HHHHHHHIIIIIIHHHHHHHHHTT-TTGGGGHHHHHHHHHHTTTSHHHHHHHHIIIIISSSTTSSEEEES---

Sequence (221 aa):
MNKNFKKSTIILLSVSILASSIPVFAQSKNTKALTEINDCVNFKEENYNSSLANSILEKNFDEDLLTDEESKLLDSLVSKETKSTEEKEEILEVLKTFNDPYLRSVKKVISVDKAGKALNIVIDLALLATGEGGLANAGIKELEKKYGVEKAKEIIEKKVVTKVAKKLSDWGLKGMLAHAGRFAGIIIDNIFDPGTAIAKFIDNHLDANKGNGYLDVNVPW

pLDDT: mean 78.0, std 21.0, range [30.81, 98.0]

Radius of gyration: 21.15 Å; chains: 1; bounding box: 43×40×70 Å